Protein AF-0000000085929550 (afdb_homodimer)

Structure (mmCIF, N/CA/C/O backbone):
data_AF-0000000085929550-model_v1
#
loop_
_entity.id
_entity.type
_entity.pdbx_description
1 polymer 'PIN domain-containing protein'
#
loop_
_atom_site.group_PDB
_atom_site.id
_atom_site.type_symbol
_atom_site.label_atom_id
_atom_site.label_alt_id
_atom_site.label_comp_id
_atom_site.label_asym_id
_atom_site.label_entity_id
_atom_site.label_seq_id
_atom_site.pdbx_PDB_ins_code
_atom_site.Cartn_x
_atom_site.Cartn_y
_atom_site.Cartn_z
_atom_site.occupancy
_atom_site.B_iso_or_equiv
_atom_site.auth_seq_id
_atom_site.auth_comp_id
_atom_site.auth_asym_id
_atom_site.auth_atom_id
_atom_site.pdbx_PDB_model_num
ATOM 1 N N . MET A 1 1 ? 1.726 -14.484 -4.656 1 98.31 1 MET A N 1
ATOM 2 C CA . MET A 1 1 ? 1.315 -13.742 -5.844 1 98.31 1 MET A CA 1
ATOM 3 C C . MET A 1 1 ? 1.528 -12.242 -5.648 1 98.31 1 MET A C 1
ATOM 5 O O . MET A 1 1 ? 1.157 -11.695 -4.609 1 98.31 1 MET A O 1
ATOM 9 N N . ASP A 1 2 ? 2.225 -11.703 -6.59 1 98.56 2 ASP A N 1
ATOM 10 C CA . ASP A 1 2 ? 2.389 -10.25 -6.508 1 98.56 2 ASP A CA 1
ATOM 11 C C . ASP A 1 2 ? 1.323 -9.531 -7.328 1 98.56 2 ASP A C 1
ATOM 13 O O . ASP A 1 2 ? 0.424 -10.164 -7.883 1 98.56 2 ASP A O 1
ATOM 17 N N . THR A 1 3 ? 1.43 -8.203 -7.344 1 98.75 3 THR A N 1
ATOM 18 C CA . THR A 1 3 ? 0.426 -7.387 -8.016 1 98.75 3 THR A CA 1
ATOM 19 C C . THR A 1 3 ? 0.385 -7.703 -9.508 1 98.75 3 THR A C 1
ATOM 21 O O . THR A 1 3 ? -0.693 -7.816 -10.094 1 98.75 3 THR A O 1
ATOM 24 N N . GLY A 1 4 ? 1.56 -7.887 -10.117 1 98.31 4 GLY A N 1
ATOM 25 C CA . GLY A 1 4 ? 1.628 -8.172 -11.539 1 98.31 4 GLY A CA 1
ATOM 26 C C . GLY A 1 4 ? 0.928 -9.469 -11.922 1 98.31 4 GLY A C 1
ATOM 27 O O . GLY A 1 4 ? 0.29 -9.547 -12.969 1 98.31 4 GLY A O 1
ATOM 28 N N . ALA A 1 5 ? 1.093 -10.43 -11.141 1 98.69 5 ALA A N 1
ATOM 29 C CA . ALA A 1 5 ? 0.421 -11.703 -11.383 1 98.69 5 ALA A CA 1
ATOM 30 C C . ALA A 1 5 ? -1.095 -11.547 -11.305 1 98.69 5 ALA A C 1
ATOM 32 O O . ALA A 1 5 ? -1.827 -12.117 -12.117 1 98.69 5 ALA A O 1
ATOM 33 N N . LEU A 1 6 ? -1.586 -10.836 -10.305 1 98.88 6 LEU A N 1
ATOM 34 C CA . LEU A 1 6 ? -3.016 -10.578 -10.172 1 98.88 6 LEU A CA 1
ATOM 35 C C . LEU A 1 6 ? -3.549 -9.836 -11.398 1 98.88 6 LEU A C 1
ATOM 37 O O . LEU A 1 6 ? -4.59 -10.203 -11.945 1 98.88 6 LEU A O 1
ATOM 41 N N . VAL A 1 7 ? -2.848 -8.828 -11.805 1 98.81 7 VAL A N 1
ATOM 42 C CA . VAL A 1 7 ? -3.246 -8.062 -12.977 1 98.81 7 VAL A CA 1
ATOM 43 C C . VAL A 1 7 ? -3.291 -8.977 -14.203 1 98.81 7 VAL A C 1
ATOM 45 O O . VAL A 1 7 ? -4.281 -8.992 -14.938 1 98.81 7 VAL A O 1
ATOM 48 N N . ALA A 1 8 ? -2.213 -9.742 -14.398 1 98.62 8 ALA A N 1
ATOM 49 C CA . ALA A 1 8 ? -2.148 -10.656 -15.539 1 98.62 8 ALA A CA 1
ATOM 50 C C . ALA A 1 8 ? -3.303 -11.656 -15.5 1 98.62 8 ALA A C 1
ATOM 52 O O . ALA A 1 8 ? -3.867 -12 -16.547 1 98.62 8 ALA A O 1
ATOM 53 N N . PHE A 1 9 ? -3.66 -12.109 -14.367 1 98.5 9 PHE A N 1
ATOM 54 C CA . PHE A 1 9 ? -4.699 -13.117 -14.219 1 98.5 9 PHE A CA 1
ATOM 55 C C . PHE A 1 9 ? -6.07 -12.539 -14.539 1 98.5 9 PHE A C 1
ATOM 57 O O . PHE A 1 9 ? -6.859 -13.164 -15.25 1 98.5 9 PHE A O 1
ATOM 64 N N . PHE A 1 10 ? -6.379 -11.297 -14.117 1 98.38 10 PHE A N 1
ATOM 65 C CA . PHE A 1 10 ? -7.738 -10.773 -14.195 1 98.38 10 PHE A CA 1
ATOM 66 C C . PHE A 1 10 ? -7.922 -9.922 -15.438 1 98.38 10 PHE A C 1
ATOM 68 O O . PHE A 1 10 ? -9.055 -9.672 -15.859 1 98.38 10 PHE A O 1
ATOM 75 N N . ASP A 1 11 ? -6.859 -9.383 -15.961 1 98.12 11 ASP A N 1
ATOM 76 C CA . ASP A 1 11 ? -6.941 -8.5 -17.125 1 98.12 11 ASP A CA 1
ATOM 77 C C . ASP A 1 11 ? -6.703 -9.273 -18.422 1 98.12 11 ASP A C 1
ATOM 79 O O . ASP A 1 11 ? -5.559 -9.5 -18.812 1 98.12 11 ASP A O 1
ATOM 83 N N . LYS A 1 12 ? -7.695 -9.5 -19.203 1 97.44 12 LYS A N 1
ATOM 84 C CA . LYS A 1 12 ? -7.625 -10.289 -20.438 1 97.44 12 LYS A CA 1
ATOM 85 C C . LYS A 1 12 ? -6.711 -9.625 -21.469 1 97.44 12 LYS A C 1
ATOM 87 O O . LYS A 1 12 ? -6.211 -10.289 -22.375 1 97.44 12 LYS A O 1
ATOM 92 N N . GLY A 1 13 ? -6.539 -8.375 -21.328 1 97.5 13 GLY A N 1
ATOM 93 C CA . GLY A 1 13 ? -5.711 -7.648 -22.281 1 97.5 13 GLY A CA 1
ATOM 94 C C . GLY A 1 13 ? -4.238 -7.645 -21.906 1 97.5 13 GLY A C 1
ATOM 95 O O . GLY A 1 13 ? -3.398 -7.172 -22.672 1 97.5 13 GLY A O 1
ATOM 96 N N . ASP A 1 14 ? -3.945 -8.141 -20.75 1 97.88 14 ASP A N 1
ATOM 97 C CA . ASP A 1 14 ? -2.555 -8.195 -20.297 1 97.88 14 ASP A CA 1
ATOM 98 C C . ASP A 1 14 ? -1.756 -9.211 -21.109 1 97.88 14 ASP A C 1
ATOM 100 O O . ASP A 1 14 ? -2.246 -10.312 -21.391 1 97.88 14 ASP A O 1
ATOM 104 N N . LYS A 1 15 ? -0.52 -8.914 -21.484 1 97.62 15 LYS A N 1
ATOM 105 C CA . LYS A 1 15 ? 0.33 -9.758 -22.312 1 97.62 15 LYS A CA 1
ATOM 106 C C . LYS A 1 15 ? 0.577 -11.109 -21.656 1 97.62 15 LYS A C 1
ATOM 108 O O . LYS A 1 15 ? 0.819 -12.109 -22.344 1 97.62 15 LYS A O 1
ATOM 113 N N . ASN A 1 16 ? 0.533 -11.125 -20.328 1 98 16 ASN A N 1
ATOM 114 C CA . ASN A 1 16 ? 0.832 -12.344 -19.594 1 98 16 ASN A CA 1
ATOM 115 C C . ASN A 1 16 ? -0.443 -13.055 -19.141 1 98 16 ASN A C 1
ATOM 117 O O . ASN A 1 16 ? -0.394 -13.953 -18.297 1 98 16 ASN A O 1
ATOM 121 N N . HIS A 1 17 ? -1.578 -12.641 -19.641 1 98.5 17 HIS A N 1
ATOM 122 C CA . HIS A 1 17 ? -2.859 -13.148 -19.172 1 98.5 17 HIS A CA 1
ATOM 123 C C . HIS A 1 17 ? -2.947 -14.664 -19.344 1 98.5 17 HIS A C 1
ATOM 125 O O . HIS A 1 17 ? -3.273 -15.383 -18.391 1 98.5 17 HIS A O 1
ATOM 131 N N . GLU A 1 18 ? -2.643 -15.141 -20.484 1 98.06 18 GLU A N 1
ATOM 132 C CA . GLU A 1 18 ? -2.773 -16.562 -20.781 1 98.06 18 GLU A CA 1
ATOM 133 C C . GLU A 1 18 ? -1.83 -17.391 -19.906 1 98.06 18 GLU A C 1
ATOM 135 O O . GLU A 1 18 ? -2.225 -18.422 -19.375 1 98.06 18 GLU A O 1
ATOM 140 N N . ALA A 1 19 ? -0.608 -16.922 -19.828 1 98.06 19 ALA A N 1
ATOM 141 C CA . ALA A 1 19 ? 0.365 -17.625 -19 1 98.06 19 ALA A CA 1
ATOM 142 C C . ALA A 1 19 ? -0.092 -17.656 -17.547 1 98.06 19 ALA A C 1
ATOM 144 O O . ALA A 1 19 ? 0.037 -18.688 -16.875 1 98.06 19 ALA A O 1
ATOM 145 N N . ALA A 1 20 ? -0.628 -16.578 -17.016 1 98.44 20 ALA A N 1
ATOM 146 C CA . ALA A 1 20 ? -1.102 -16.5 -15.641 1 98.44 20 ALA A CA 1
ATOM 147 C C . ALA A 1 20 ? -2.289 -17.422 -15.406 1 98.44 20 ALA A C 1
ATOM 149 O O . ALA A 1 20 ? -2.328 -18.156 -14.414 1 98.44 20 ALA A O 1
ATOM 150 N N . MET A 1 21 ? -3.197 -17.391 -16.344 1 98.12 21 MET A N 1
ATOM 151 C CA . MET A 1 21 ? -4.402 -18.203 -16.234 1 98.12 21 MET A CA 1
ATOM 152 C C . MET A 1 21 ? -4.055 -19.688 -16.234 1 98.12 21 MET A C 1
ATOM 154 O O . MET A 1 21 ? -4.539 -20.453 -15.398 1 98.12 21 MET A O 1
ATOM 158 N N . ASN A 1 22 ? -3.268 -20.094 -17.172 1 97.81 22 ASN A N 1
ATOM 159 C CA . ASN A 1 22 ? -2.881 -21.5 -17.297 1 97.81 22 ASN A CA 1
ATOM 160 C C . ASN A 1 22 ? -2.148 -22 -16.062 1 97.81 22 ASN A C 1
ATOM 162 O O . ASN A 1 22 ? -2.42 -23.094 -15.57 1 97.81 22 ASN A O 1
ATOM 166 N N . TYR A 1 23 ? -1.257 -21.172 -15.594 1 98.19 23 TYR A N 1
ATOM 167 C CA . TYR A 1 23 ? -0.504 -21.578 -14.414 1 98.19 23 TYR A CA 1
ATOM 168 C C . TYR A 1 23 ? -1.418 -21.688 -13.195 1 98.19 23 TYR A C 1
ATOM 170 O O . TYR A 1 23 ? -1.335 -22.656 -12.438 1 98.19 23 TYR A O 1
ATOM 178 N N . PHE A 1 24 ? -2.24 -20.688 -13.016 1 98.06 24 PHE A N 1
ATOM 179 C CA . PHE A 1 24 ? -3.16 -20.703 -11.883 1 98.06 24 PHE A CA 1
ATOM 180 C C . PHE A 1 24 ? -4.043 -21.953 -11.922 1 98.06 24 PHE A C 1
ATOM 182 O O . PHE A 1 24 ? -4.137 -22.672 -10.93 1 98.06 24 PHE A O 1
ATOM 189 N N . GLU A 1 25 ? -4.617 -22.188 -13.047 1 97.12 25 GLU A N 1
ATOM 190 C CA . GLU A 1 25 ? -5.559 -23.297 -13.195 1 97.12 25 GLU A CA 1
ATOM 191 C C . GLU A 1 25 ? -4.871 -24.641 -12.961 1 97.12 25 GLU A C 1
ATOM 193 O O . GLU A 1 25 ? -5.379 -25.484 -12.219 1 97.12 25 GLU A O 1
ATOM 198 N N . SER A 1 26 ? -3.775 -24.812 -13.594 1 97.31 26 SER A N 1
ATOM 199 C CA . SER A 1 26 ? -3.059 -26.078 -13.438 1 97.31 26 SER A CA 1
ATOM 200 C C . SER A 1 26 ? -2.6 -26.281 -12 1 97.31 26 SER A C 1
ATOM 202 O O . SER A 1 26 ? -2.637 -27.391 -11.477 1 97.31 26 SER A O 1
ATOM 204 N N . SER A 1 27 ? -2.213 -25.219 -11.367 1 97.5 27 SER A N 1
ATOM 205 C CA . SER A 1 27 ? -1.721 -25.297 -9.992 1 97.5 27 SER A CA 1
ATOM 206 C C . SER A 1 27 ? -2.846 -25.641 -9.023 1 97.5 27 SER A C 1
ATOM 208 O O . SER A 1 27 ? -2.658 -26.438 -8.102 1 97.5 27 SER A O 1
ATOM 210 N N . VAL A 1 28 ? -3.961 -25 -9.258 1 96.88 28 VAL A N 1
ATOM 211 C CA . VAL A 1 28 ? -5.094 -25.234 -8.375 1 96.88 28 VAL A CA 1
ATOM 212 C C . VAL A 1 28 ? -5.551 -26.688 -8.5 1 96.88 28 VAL A C 1
ATOM 214 O O . VAL A 1 28 ? -5.957 -27.312 -7.516 1 96.88 28 VAL A O 1
ATOM 217 N N . LEU A 1 29 ? -5.523 -27.219 -9.727 1 96.31 29 LEU A N 1
ATOM 218 C CA . LEU A 1 29 ? -5.891 -28.609 -9.961 1 96.31 29 LEU A CA 1
ATOM 219 C C . LEU A 1 29 ? -4.949 -29.547 -9.219 1 96.31 29 LEU A C 1
ATOM 221 O O . LEU A 1 29 ? -5.355 -30.641 -8.812 1 96.31 29 LEU A O 1
ATOM 225 N N . GLU A 1 30 ? -3.773 -29.094 -9 1 97.19 30 GLU A N 1
ATOM 226 C CA . GLU A 1 30 ? -2.777 -29.891 -8.297 1 97.19 30 GLU A CA 1
ATOM 227 C C . GLU A 1 30 ? -2.838 -29.641 -6.793 1 97.19 30 GLU A C 1
ATOM 229 O O . GLU A 1 30 ? -2.025 -30.188 -6.035 1 97.19 30 GLU A O 1
ATOM 234 N N . GLY A 1 31 ? -3.723 -28.828 -6.363 1 97.06 31 GLY A N 1
ATOM 235 C CA . GLY A 1 31 ? -3.963 -28.641 -4.945 1 97.06 31 GLY A CA 1
ATOM 236 C C . GLY A 1 31 ? -3.254 -27.422 -4.379 1 97.06 31 GLY A C 1
ATOM 237 O O . GLY A 1 31 ? -3.258 -27.203 -3.166 1 97.06 31 GLY A O 1
ATOM 238 N N . ALA A 1 32 ? -2.725 -26.594 -5.238 1 97 32 ALA A N 1
ATOM 239 C CA . ALA A 1 32 ? -1.977 -25.422 -4.777 1 97 32 ALA A CA 1
ATOM 240 C C . ALA A 1 32 ? -2.916 -24.344 -4.266 1 97 32 ALA A C 1
ATOM 242 O O . ALA A 1 32 ? -4.055 -24.219 -4.727 1 97 32 ALA A O 1
ATOM 243 N N . LYS A 1 33 ? -2.416 -23.609 -3.262 1 98.12 33 LYS A N 1
ATOM 244 C CA . LYS A 1 33 ? -3.02 -22.359 -2.828 1 98.12 33 LYS A CA 1
ATOM 245 C C . LYS A 1 33 ? -2.051 -21.188 -3.012 1 98.12 33 LYS A C 1
ATOM 247 O O . LYS A 1 33 ? -0.832 -21.375 -2.973 1 98.12 33 LYS A O 1
ATOM 252 N N . PHE A 1 34 ? -2.627 -20.078 -3.203 1 98.69 34 PHE A N 1
ATOM 253 C CA . PHE A 1 34 ? -1.826 -18.891 -3.461 1 98.69 34 PHE A CA 1
ATOM 254 C C . PHE A 1 34 ? -1.994 -17.875 -2.34 1 98.69 34 PHE A C 1
ATOM 256 O O . PHE A 1 34 ? -3.113 -17.609 -1.891 1 98.69 34 PHE A O 1
ATOM 263 N N . VAL A 1 35 ? -0.876 -17.359 -1.894 1 98.81 35 VAL A N 1
ATOM 264 C CA . VAL A 1 35 ? -0.894 -16.344 -0.833 1 98.81 35 VAL A CA 1
ATOM 265 C C . VAL A 1 35 ? -0.716 -14.961 -1.436 1 98.81 35 VAL A C 1
ATOM 267 O O . VAL A 1 35 ? 0.161 -14.742 -2.275 1 98.81 35 VAL A O 1
ATOM 270 N N . VAL A 1 36 ? -1.578 -14.102 -1.096 1 98.88 36 VAL A N 1
ATOM 271 C CA . VAL A 1 36 ? -1.49 -12.688 -1.431 1 98.88 36 VAL A CA 1
ATOM 272 C C . VAL A 1 36 ? -1.355 -11.859 -0.154 1 98.88 36 VAL A C 1
ATOM 274 O O . VAL A 1 36 ? -2.232 -11.898 0.712 1 98.88 36 VAL A O 1
ATOM 277 N N . GLY A 1 37 ? -0.235 -11.148 -0.079 1 98.69 37 GLY A N 1
ATOM 278 C CA . GLY A 1 37 ? -0.12 -10.242 1.053 1 98.69 37 GLY A CA 1
ATOM 279 C C . GLY A 1 37 ? -1.085 -9.078 0.982 1 98.69 37 GLY A C 1
ATOM 280 O O . GLY A 1 37 ? -1.421 -8.609 -0.107 1 98.69 37 GLY A O 1
ATOM 281 N N . ARG A 1 38 ? -1.406 -8.539 2.096 1 97.94 38 ARG A N 1
ATOM 282 C CA . ARG A 1 38 ? -2.377 -7.453 2.162 1 97.94 38 ARG A CA 1
ATOM 283 C C . ARG A 1 38 ? -1.866 -6.219 1.427 1 97.94 38 ARG A C 1
ATOM 285 O O . ARG A 1 38 ? -2.633 -5.535 0.748 1 97.94 38 ARG A O 1
ATOM 292 N N . PRO A 1 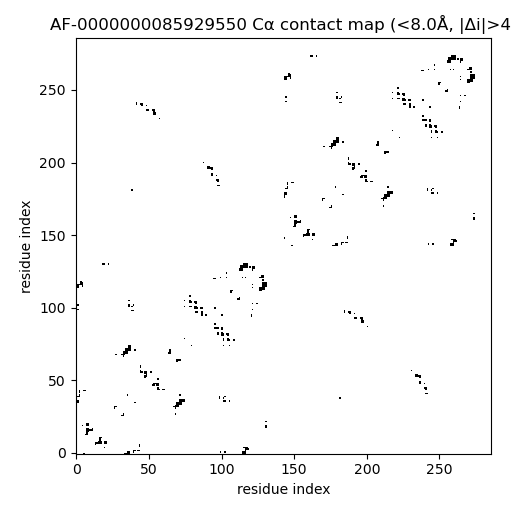39 ? -0.566 -5.887 1.534 1 97.94 39 PRO A N 1
ATOM 293 C CA . PRO A 1 39 ? -0.084 -4.75 0.749 1 97.94 39 PRO A CA 1
ATOM 294 C C . PRO A 1 39 ? -0.246 -4.957 -0.755 1 97.94 39 PRO A C 1
ATOM 296 O O . PRO A 1 39 ? -0.545 -4.008 -1.484 1 97.94 39 PRO A O 1
ATOM 299 N N . VAL A 1 40 ? -0.048 -6.152 -1.209 1 98.75 40 VAL A N 1
ATOM 300 C CA . VAL A 1 40 ? -0.243 -6.484 -2.617 1 98.75 40 VAL A CA 1
ATOM 301 C C . VAL A 1 40 ? -1.718 -6.336 -2.984 1 98.75 40 VAL A C 1
ATOM 303 O O . VAL A 1 40 ? -2.051 -5.797 -4.043 1 98.75 40 VAL A O 1
ATOM 306 N N . LEU A 1 41 ? -2.566 -6.824 -2.105 1 98.75 41 LEU A N 1
ATOM 307 C CA . LEU A 1 41 ? -4.004 -6.68 -2.316 1 98.75 41 LEU A CA 1
ATOM 308 C C . LEU A 1 41 ? -4.387 -5.211 -2.465 1 98.75 41 LEU A C 1
ATOM 310 O O . LEU A 1 41 ? -5.145 -4.852 -3.367 1 98.75 41 LEU A O 1
ATOM 314 N N . ALA A 1 42 ? -3.861 -4.387 -1.561 1 98.5 42 ALA A N 1
ATOM 315 C CA . ALA A 1 42 ? -4.184 -2.961 -1.586 1 98.5 42 ALA A CA 1
ATOM 316 C C . ALA A 1 42 ? -3.727 -2.318 -2.893 1 98.5 42 ALA A C 1
ATOM 318 O O . ALA A 1 42 ? -4.461 -1.531 -3.494 1 98.5 42 ALA A O 1
ATOM 319 N N . GLU A 1 43 ? -2.547 -2.658 -3.318 1 98.56 43 GLU A N 1
ATOM 320 C CA . GLU A 1 43 ? -2.027 -2.145 -4.582 1 98.56 43 GLU A CA 1
ATOM 321 C C . GLU A 1 43 ? -2.898 -2.58 -5.754 1 98.56 43 GLU A C 1
ATOM 323 O O . GLU A 1 43 ? -3.211 -1.775 -6.637 1 98.56 43 GLU A O 1
ATOM 328 N N . PHE A 1 44 ? -3.266 -3.807 -5.738 1 98.88 44 PHE A N 1
ATOM 329 C CA . PHE A 1 44 ? -4.055 -4.379 -6.824 1 98.88 44 PHE A CA 1
ATOM 330 C C . PHE A 1 44 ? -5.43 -3.727 -6.898 1 98.88 44 PHE A C 1
ATOM 332 O O . PHE A 1 44 ? -5.867 -3.314 -7.973 1 98.88 44 PHE A O 1
ATOM 339 N N . ILE A 1 45 ? -6.113 -3.574 -5.762 1 98.75 45 ILE A N 1
ATOM 340 C CA . ILE A 1 45 ? -7.465 -3.021 -5.703 1 98.75 45 ILE A CA 1
ATOM 341 C C . ILE A 1 45 ? -7.43 -1.539 -6.07 1 98.75 45 ILE A C 1
ATOM 343 O O . ILE A 1 45 ? -8.281 -1.061 -6.824 1 98.75 45 ILE A O 1
ATOM 347 N N . ASN A 1 46 ? -6.434 -0.851 -5.586 1 98.31 46 ASN A N 1
ATOM 348 C CA . ASN A 1 46 ? -6.301 0.552 -5.961 1 98.31 46 ASN A CA 1
ATOM 349 C C . ASN A 1 46 ? -6.027 0.71 -7.453 1 98.31 46 ASN A C 1
ATOM 351 O O . ASN A 1 46 ? -6.586 1.599 -8.102 1 98.31 46 ASN A O 1
ATOM 355 N N . GLY A 1 47 ? -5.137 -0.143 -7.961 1 97.88 47 GLY A N 1
ATOM 356 C CA . GLY A 1 47 ? -4.891 -0.117 -9.391 1 97.88 47 GLY A CA 1
ATOM 357 C C . GLY A 1 47 ? -6.129 -0.409 -10.219 1 97.88 47 GLY A C 1
ATOM 358 O O . GLY A 1 47 ? -6.41 0.286 -11.195 1 97.88 47 GLY A O 1
ATOM 359 N N . ALA A 1 48 ? -6.863 -1.411 -9.844 1 98 48 ALA A N 1
ATOM 360 C CA . ALA A 1 48 ? -8.094 -1.78 -10.539 1 98 48 ALA A CA 1
ATOM 361 C C . ALA A 1 48 ? -9.109 -0.644 -10.492 1 98 48 ALA A C 1
ATOM 363 O O . ALA A 1 48 ? -9.797 -0.373 -11.477 1 98 48 ALA A O 1
ATOM 364 N N . SER A 1 49 ? -9.188 -0.027 -9.32 1 97.81 49 SER A N 1
ATOM 365 C CA . SER A 1 49 ? -10.102 1.105 -9.172 1 97.81 49 SER A CA 1
ATOM 366 C C . SER A 1 49 ? -9.727 2.242 -10.117 1 97.81 49 SER A C 1
ATOM 368 O O . SER A 1 49 ? -10.594 2.84 -10.75 1 97.81 49 SER A O 1
ATOM 370 N N . LYS A 1 50 ? -8.477 2.518 -10.195 1 96.69 50 LYS A N 1
ATOM 371 C CA . LYS A 1 50 ? -7.984 3.613 -11.023 1 96.69 50 LYS A CA 1
ATOM 372 C C . LYS A 1 50 ? -8.219 3.334 -12.5 1 96.69 50 LYS A C 1
ATOM 374 O O . LYS A 1 50 ? -8.602 4.234 -13.25 1 96.69 50 LYS A O 1
ATOM 379 N N . VAL A 1 51 ? -8.023 2.102 -12.891 1 96.38 51 VAL A N 1
ATOM 380 C CA . VAL A 1 51 ? -8.039 1.755 -14.305 1 96.38 51 VAL A CA 1
ATOM 381 C C . VAL A 1 51 ? -9.461 1.409 -14.742 1 96.38 51 VAL A C 1
ATOM 383 O O . VAL A 1 51 ? -9.898 1.796 -15.828 1 96.38 51 VAL A O 1
ATOM 386 N N . ASN A 1 52 ? -10.234 0.714 -13.852 1 96.62 52 ASN A N 1
ATOM 387 C CA . ASN A 1 52 ? -11.5 0.128 -14.289 1 96.62 52 ASN A CA 1
ATOM 388 C C . ASN A 1 52 ? -12.672 0.676 -13.484 1 96.62 52 ASN A C 1
ATOM 390 O O . ASN A 1 52 ? -13.828 0.369 -13.781 1 96.62 52 ASN A O 1
ATOM 394 N N . GLY A 1 53 ? -12.375 1.447 -12.508 1 95.75 53 GLY A N 1
ATOM 395 C CA . GLY A 1 53 ? -13.43 1.993 -11.672 1 95.75 53 GLY A CA 1
ATOM 396 C C . GLY A 1 53 ? -13.633 1.211 -10.383 1 95.75 53 GLY A C 1
ATOM 397 O O . GLY A 1 53 ? -13.227 0.052 -10.289 1 95.75 53 GLY A O 1
ATOM 398 N N . LYS A 1 54 ? -14.234 1.85 -9.477 1 96.62 54 LYS A N 1
ATOM 399 C CA . LYS A 1 54 ? -14.359 1.319 -8.117 1 96.62 54 LYS A CA 1
ATOM 400 C C . LYS A 1 54 ? -15.266 0.094 -8.094 1 96.62 54 LYS A C 1
ATOM 402 O O . LYS A 1 54 ? -15.047 -0.834 -7.312 1 96.62 54 LYS A O 1
ATOM 407 N N . ARG A 1 55 ? -16.312 0.097 -8.82 1 96.69 55 ARG A N 1
ATOM 408 C CA . ARG A 1 55 ? -17.234 -1.034 -8.828 1 96.69 55 ARG A CA 1
ATOM 409 C C . ARG A 1 55 ? -16.516 -2.314 -9.258 1 96.69 55 ARG A C 1
ATOM 411 O O . ARG A 1 55 ? -16.719 -3.375 -8.664 1 96.69 55 ARG A O 1
ATOM 418 N N . VAL A 1 56 ? -15.688 -2.188 -10.266 1 97.5 56 VAL A N 1
ATOM 419 C CA . VAL A 1 56 ? -14.914 -3.336 -10.719 1 97.5 56 VAL A CA 1
ATOM 420 C C . VAL A 1 56 ? -13.938 -3.768 -9.625 1 97.5 56 VAL A C 1
ATOM 422 O O . VAL A 1 56 ? -13.789 -4.961 -9.352 1 97.5 56 VAL A O 1
ATOM 425 N N . ALA A 1 57 ? -13.266 -2.83 -9.039 1 98.5 57 ALA A N 1
ATOM 426 C CA . ALA A 1 57 ? -12.336 -3.127 -7.957 1 98.5 57 ALA A CA 1
ATOM 427 C C . ALA A 1 57 ? -13.023 -3.863 -6.816 1 98.5 57 ALA A C 1
ATOM 429 O O . ALA A 1 57 ? -12.461 -4.793 -6.234 1 98.5 57 ALA A O 1
ATOM 430 N N . ILE A 1 58 ? -14.227 -3.455 -6.484 1 98.44 58 ILE A N 1
ATOM 431 C CA . ILE A 1 58 ? -15 -4.082 -5.418 1 98.44 58 ILE A CA 1
ATOM 432 C C . ILE A 1 58 ? -15.336 -5.52 -5.805 1 98.44 58 ILE A C 1
ATOM 434 O O . ILE A 1 58 ? -15.266 -6.426 -4.973 1 98.44 58 ILE A O 1
ATOM 438 N N . GLN A 1 59 ? -15.68 -5.73 -7.023 1 98.44 59 GLN A N 1
ATOM 439 C CA . GLN A 1 59 ? -15.953 -7.082 -7.496 1 98.44 59 GLN A CA 1
ATOM 440 C C . GLN A 1 59 ? -14.711 -7.965 -7.387 1 98.44 59 GLN A C 1
ATOM 442 O O . GLN A 1 59 ? -14.797 -9.117 -6.957 1 98.44 59 GLN A O 1
ATOM 447 N N . LEU A 1 60 ? -13.641 -7.457 -7.809 1 98.75 60 LEU A N 1
ATOM 448 C CA . LEU A 1 60 ? -12.391 -8.203 -7.73 1 98.75 60 LEU A CA 1
ATOM 449 C C . LEU A 1 60 ? -12.047 -8.531 -6.285 1 98.75 60 LEU A C 1
ATOM 451 O O . LEU A 1 60 ? -11.617 -9.648 -5.98 1 98.75 60 LEU A O 1
ATOM 455 N N . LYS A 1 61 ? -12.195 -7.555 -5.449 1 98.75 61 LYS A N 1
ATOM 456 C CA . LYS A 1 61 ? -12.008 -7.789 -4.02 1 98.75 61 LYS A CA 1
ATOM 457 C C . LYS A 1 61 ? -12.875 -8.945 -3.535 1 98.75 61 LYS A C 1
ATOM 459 O O . LYS A 1 61 ? -12.391 -9.836 -2.828 1 98.75 61 LYS A O 1
ATOM 464 N N . ASN A 1 62 ? -14.117 -8.914 -3.918 1 98.56 62 ASN A N 1
ATOM 465 C CA . ASN A 1 62 ? -15.039 -9.961 -3.488 1 98.56 62 ASN A CA 1
ATOM 466 C C . ASN A 1 62 ? -14.617 -11.328 -4.02 1 98.56 62 ASN A C 1
ATOM 468 O O . ASN A 1 62 ? -14.727 -12.336 -3.314 1 98.56 62 ASN A O 1
ATOM 472 N N . ILE A 1 63 ? -14.172 -11.398 -5.203 1 98.62 63 ILE A N 1
ATOM 473 C CA . ILE A 1 63 ? -13.688 -12.633 -5.809 1 98.62 63 ILE A CA 1
ATOM 474 C C . ILE A 1 63 ? -12.5 -13.172 -5.012 1 98.62 63 ILE A C 1
ATOM 476 O O . ILE A 1 63 ? -12.453 -14.359 -4.672 1 98.62 63 ILE A O 1
ATOM 480 N N . LEU A 1 64 ? -11.586 -12.336 -4.691 1 98.69 64 LEU A N 1
ATOM 481 C CA . LEU A 1 64 ? -10.383 -12.742 -3.973 1 98.69 64 LEU A CA 1
ATOM 482 C C . LEU A 1 64 ? -10.734 -13.242 -2.574 1 98.69 64 LEU A C 1
ATOM 484 O O . LEU A 1 64 ? -10.211 -14.266 -2.133 1 98.69 64 LEU A O 1
ATOM 488 N N . PHE A 1 65 ? -11.648 -12.562 -1.909 1 98.19 65 PHE A N 1
ATOM 489 C CA . PHE A 1 65 ? -11.969 -12.883 -0.526 1 98.19 65 PHE A CA 1
ATOM 490 C C . PHE A 1 65 ? -12.82 -14.148 -0.454 1 98.19 65 PHE A C 1
ATOM 492 O O . PHE A 1 65 ? -12.859 -14.82 0.579 1 98.19 65 PHE A O 1
ATOM 499 N N . SER A 1 66 ? -13.484 -14.445 -1.522 1 98.06 66 SER A N 1
ATOM 500 C CA . SER A 1 66 ? -14.367 -15.609 -1.511 1 98.06 66 SER A CA 1
ATOM 501 C C . SER A 1 66 ? -13.672 -16.844 -2.092 1 98.06 66 SER A C 1
ATOM 503 O O . SER A 1 66 ? -14.242 -17.938 -2.107 1 98.06 66 SER A O 1
ATOM 505 N N . SER A 1 67 ? -12.523 -16.641 -2.602 1 97.81 67 SER A N 1
ATOM 506 C CA . SER A 1 67 ? -11.82 -17.719 -3.273 1 97.81 67 SER A CA 1
ATOM 507 C C . SER A 1 67 ? -11.344 -18.766 -2.275 1 97.81 67 SER A C 1
ATOM 509 O O . SER A 1 67 ? -10.883 -18.438 -1.183 1 97.81 67 SER A O 1
ATOM 511 N N . ASN A 1 68 ? -11.391 -20.062 -2.656 1 97.06 68 ASN A N 1
ATOM 512 C CA . ASN A 1 68 ? -10.844 -21.156 -1.856 1 97.06 68 ASN A CA 1
ATOM 513 C C . ASN A 1 68 ? -9.375 -21.422 -2.191 1 97.06 68 ASN A C 1
ATOM 515 O O . ASN A 1 68 ? -8.711 -22.219 -1.524 1 97.06 68 ASN A O 1
ATOM 519 N N . TYR A 1 69 ? -8.867 -20.703 -3.158 1 97.75 69 TYR A N 1
ATOM 520 C CA . TYR A 1 69 ? -7.531 -20.984 -3.666 1 97.75 69 TYR A CA 1
ATOM 521 C C . TYR A 1 69 ? -6.57 -19.844 -3.33 1 97.75 69 TYR A C 1
ATOM 523 O O . TYR A 1 69 ? -5.352 -20 -3.451 1 97.75 69 TYR A O 1
ATOM 531 N N . ILE A 1 70 ? -7.145 -18.719 -2.887 1 98.5 70 ILE A N 1
ATOM 532 C CA . ILE A 1 70 ? -6.332 -17.547 -2.572 1 98.5 70 ILE A CA 1
ATOM 533 C C . ILE A 1 70 ? -6.469 -17.203 -1.09 1 98.5 70 ILE A C 1
ATOM 535 O O . ILE A 1 70 ? -7.582 -17.125 -0.568 1 98.5 70 ILE A O 1
ATOM 539 N N . ILE A 1 71 ? -5.332 -17.047 -0.46 1 98.44 71 ILE A N 1
ATOM 540 C CA . ILE A 1 71 ? -5.27 -16.688 0.949 1 98.44 71 ILE A CA 1
ATOM 541 C C . ILE A 1 71 ? -4.703 -15.266 1.086 1 98.44 71 ILE A C 1
ATOM 543 O O . ILE A 1 71 ? -3.609 -14.984 0.596 1 98.44 71 ILE A O 1
ATOM 547 N N . ILE A 1 72 ? -5.445 -14.43 1.76 1 98.44 72 ILE A N 1
ATOM 548 C CA . ILE A 1 72 ? -4.941 -13.102 2.072 1 98.44 72 ILE A CA 1
ATOM 549 C C . ILE A 1 72 ? -4.168 -13.133 3.387 1 98.44 72 ILE A C 1
ATOM 551 O O . ILE A 1 72 ? -4.715 -13.508 4.426 1 98.44 72 ILE A O 1
ATOM 555 N N . GLU A 1 73 ? -2.965 -12.781 3.301 1 98.38 73 GLU A N 1
ATOM 556 C CA . GLU A 1 73 ? -2.078 -12.875 4.457 1 98.38 73 GLU A CA 1
ATOM 557 C C . GLU A 1 73 ? -1.728 -11.492 5 1 98.38 73 GLU A C 1
ATOM 559 O O . GLU A 1 73 ? -1.316 -10.609 4.246 1 98.38 73 GLU A O 1
ATOM 564 N N . ASN A 1 74 ? -1.862 -11.344 6.32 1 96.44 74 ASN A N 1
ATOM 565 C CA . ASN A 1 74 ? -1.514 -10.094 6.984 1 96.44 74 ASN A CA 1
ATOM 566 C C . ASN A 1 74 ? -0.022 -10.023 7.297 1 96.44 74 ASN A C 1
ATOM 568 O O . ASN A 1 74 ? 0.601 -11.039 7.613 1 96.44 74 ASN A O 1
ATOM 572 N N . GLU A 1 75 ? 0.464 -8.75 7.219 1 97 75 GLU A N 1
ATOM 573 C CA . GLU A 1 75 ? 1.833 -8.531 7.676 1 97 75 GLU A CA 1
ATOM 574 C C . GLU A 1 75 ? 1.922 -8.57 9.195 1 97 75 GLU A C 1
ATOM 576 O O . GLU A 1 75 ? 1.003 -8.125 9.891 1 97 75 GLU A O 1
ATOM 581 N N . THR A 1 76 ? 3.014 -9.055 9.719 1 97.81 76 THR A N 1
ATOM 582 C CA . THR A 1 76 ? 3.381 -8.922 11.125 1 97.81 76 THR A CA 1
ATOM 583 C C . THR A 1 76 ? 4.395 -7.797 11.312 1 97.81 76 THR A C 1
ATOM 585 O O . THR A 1 76 ? 4.918 -7.254 10.344 1 97.81 76 THR A O 1
ATOM 588 N N . GLU A 1 77 ? 4.578 -7.461 12.617 1 98.06 77 GLU A N 1
ATOM 589 C CA . GLU A 1 77 ? 5.621 -6.477 12.891 1 98.06 77 GLU A CA 1
ATOM 590 C C . GLU A 1 77 ? 6.984 -6.977 12.422 1 98.06 77 GLU A C 1
ATOM 592 O O . GLU A 1 77 ? 7.812 -6.195 11.953 1 98.06 77 GLU A O 1
ATOM 597 N N . GLU A 1 78 ? 7.156 -8.25 12.586 1 98.5 78 GLU A N 1
ATOM 598 C CA . GLU A 1 78 ? 8.414 -8.844 12.148 1 98.5 78 GLU A CA 1
ATOM 599 C C . GLU A 1 78 ? 8.547 -8.781 10.625 1 98.5 78 GLU A C 1
ATOM 601 O O . GLU A 1 78 ? 9.656 -8.617 10.102 1 98.5 78 GLU A O 1
ATOM 606 N N . ASP A 1 79 ? 7.457 -8.945 9.906 1 98.75 79 ASP A N 1
ATOM 607 C CA . ASP A 1 79 ? 7.484 -8.789 8.453 1 98.75 79 ASP A CA 1
ATOM 608 C C . ASP A 1 79 ? 7.93 -7.379 8.062 1 98.75 79 ASP A C 1
ATOM 610 O O . ASP A 1 79 ? 8.719 -7.207 7.137 1 98.75 79 ASP A O 1
ATOM 614 N N . TRP A 1 80 ? 7.438 -6.402 8.75 1 98.56 80 TRP A N 1
ATOM 615 C CA . TRP A 1 80 ? 7.793 -5.016 8.461 1 98.56 80 TRP A CA 1
ATOM 616 C C . TRP A 1 80 ? 9.273 -4.766 8.742 1 98.56 80 TRP A C 1
ATOM 618 O O . TRP A 1 80 ? 9.961 -4.145 7.93 1 98.56 80 TRP A O 1
ATOM 628 N N . LYS A 1 81 ? 9.703 -5.203 9.859 1 98.62 81 LYS A N 1
ATOM 629 C CA . LYS A 1 81 ? 11.109 -5.047 10.195 1 98.62 81 LYS A CA 1
ATOM 630 C C . LYS A 1 81 ? 12 -5.664 9.117 1 98.62 81 LYS A C 1
ATOM 632 O O . LYS A 1 81 ? 12.953 -5.027 8.648 1 98.62 81 LYS A O 1
ATOM 637 N N . LYS A 1 82 ? 11.664 -6.84 8.758 1 98.81 82 LYS A N 1
ATOM 638 C CA . LYS A 1 82 ? 12.43 -7.543 7.734 1 98.81 82 LYS A CA 1
ATOM 639 C C . LYS A 1 82 ? 12.344 -6.828 6.391 1 98.81 82 LYS A C 1
ATOM 641 O O . LYS A 1 82 ? 13.336 -6.727 5.668 1 98.81 82 LYS A O 1
ATOM 646 N N . ALA A 1 83 ? 11.18 -6.375 6.039 1 98.75 83 ALA A N 1
ATOM 647 C CA . ALA A 1 83 ? 10.984 -5.672 4.773 1 98.75 83 ALA A CA 1
ATOM 648 C C . ALA A 1 83 ? 11.852 -4.418 4.703 1 98.75 83 ALA A C 1
ATOM 650 O O . ALA A 1 83 ? 12.438 -4.117 3.662 1 98.75 83 ALA A O 1
ATOM 651 N N . TRP A 1 84 ? 11.938 -3.707 5.84 1 98.56 84 TRP A N 1
ATOM 652 C CA . TRP A 1 84 ? 12.789 -2.521 5.887 1 98.56 84 TRP A CA 1
ATOM 653 C C . TRP A 1 84 ? 14.258 -2.896 5.719 1 98.56 84 TRP A C 1
ATOM 655 O O . TRP A 1 84 ? 15.008 -2.201 5.031 1 98.56 84 TRP A O 1
ATOM 665 N N . GLU A 1 85 ? 14.656 -3.967 6.352 1 98.62 85 GLU A N 1
ATOM 666 C CA . GLU A 1 85 ? 16.031 -4.441 6.215 1 98.62 85 GLU A CA 1
ATOM 667 C C . GLU A 1 85 ? 16.359 -4.777 4.762 1 98.62 85 GLU A C 1
ATOM 669 O O . GLU A 1 85 ? 17.422 -4.406 4.258 1 98.62 85 GLU A O 1
ATOM 674 N N . ILE A 1 86 ? 15.453 -5.477 4.141 1 98.44 86 ILE A N 1
ATOM 675 C CA . ILE A 1 86 ? 15.633 -5.852 2.742 1 98.44 86 ILE A CA 1
ATOM 676 C C . ILE A 1 86 ? 15.664 -4.594 1.874 1 98.44 86 ILE A C 1
ATOM 678 O O . ILE A 1 86 ? 16.531 -4.453 1.011 1 98.44 86 ILE A O 1
ATOM 682 N N . PHE A 1 87 ? 14.742 -3.662 2.082 1 98.38 87 PHE A N 1
ATOM 683 C CA . PHE A 1 87 ? 14.641 -2.412 1.339 1 98.38 87 PHE A CA 1
ATOM 684 C C . PHE A 1 87 ? 15.945 -1.627 1.41 1 98.38 87 PHE A C 1
ATOM 686 O O . PHE A 1 87 ? 16.406 -1.086 0.403 1 98.38 87 PHE A O 1
ATOM 693 N N . GLU A 1 88 ? 16.516 -1.644 2.555 1 97.88 88 GLU A N 1
ATOM 694 C CA . GLU A 1 88 ? 17.75 -0.912 2.785 1 97.88 88 GLU A CA 1
ATOM 695 C C . GLU A 1 88 ? 18.953 -1.66 2.205 1 97.88 88 GLU A C 1
ATOM 697 O O . GLU A 1 88 ? 19.891 -1.043 1.701 1 97.88 88 GLU A O 1
ATOM 702 N N . LYS A 1 89 ? 18.906 -2.936 2.287 1 96.44 89 LYS A N 1
ATOM 703 C CA . LYS A 1 89 ? 19.984 -3.768 1.773 1 96.44 89 LYS A CA 1
ATOM 704 C C . LYS A 1 89 ? 20.109 -3.641 0.257 1 96.44 89 LYS A C 1
ATOM 706 O O . LYS A 1 89 ? 21.219 -3.59 -0.282 1 96.44 89 LYS A O 1
ATOM 711 N N . PHE A 1 90 ? 19.016 -3.582 -0.426 1 94.81 90 PHE A N 1
ATOM 712 C CA . PHE A 1 90 ? 18.984 -3.502 -1.882 1 94.81 90 PHE A CA 1
ATOM 713 C C . PHE A 1 90 ? 18.781 -2.062 -2.34 1 94.81 90 PHE A C 1
ATOM 715 O O . PHE A 1 90 ? 17.922 -1.789 -3.188 1 94.81 90 PHE A O 1
ATOM 722 N N . ASN A 1 91 ? 19.547 -1.176 -1.775 1 91.94 91 ASN A N 1
ATOM 723 C CA . ASN A 1 91 ? 19.375 0.258 -1.983 1 91.94 91 ASN A CA 1
ATOM 724 C C . ASN A 1 91 ? 19.812 0.676 -3.385 1 91.94 91 ASN A C 1
ATOM 726 O O . ASN A 1 91 ? 19.516 1.79 -3.824 1 91.94 91 ASN A O 1
ATOM 730 N N . ASP A 1 92 ? 20.391 -0.262 -4.203 1 89.81 92 ASP A N 1
ATOM 731 C CA . ASP A 1 92 ? 20.797 0.017 -5.574 1 89.81 92 ASP A CA 1
ATOM 732 C C . ASP A 1 92 ? 19.859 -0.646 -6.574 1 89.81 92 ASP A C 1
ATOM 734 O O . ASP A 1 92 ? 20.109 -0.629 -7.781 1 89.81 92 ASP A O 1
ATOM 738 N N . GLN A 1 93 ? 18.75 -1.268 -6.094 1 88.56 93 GLN A N 1
ATOM 739 C CA . GLN A 1 93 ? 17.75 -1.918 -6.926 1 8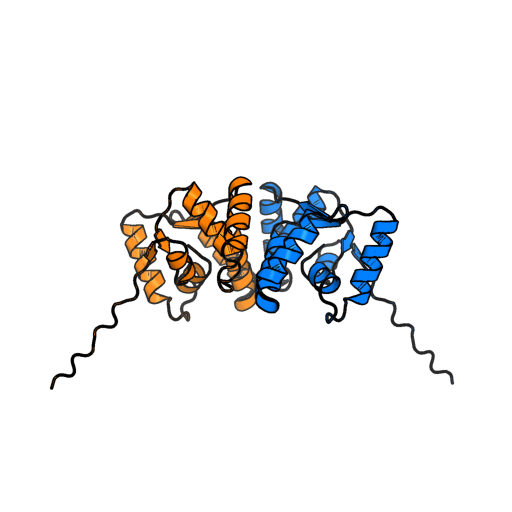8.56 93 GLN A CA 1
ATOM 740 C C . GLN A 1 93 ? 16.438 -1.127 -6.934 1 88.56 93 GLN A C 1
ATOM 742 O O . GLN A 1 93 ? 15.484 -1.492 -6.246 1 88.56 93 GLN A O 1
ATOM 747 N N . ASP A 1 94 ? 16.312 -0.255 -7.789 1 84.25 94 ASP A N 1
ATOM 748 C CA . ASP A 1 94 ? 15.219 0.701 -7.773 1 84.25 94 ASP A CA 1
ATOM 749 C C . ASP A 1 94 ? 13.898 0.022 -8.125 1 84.25 94 ASP A C 1
ATOM 751 O O . ASP A 1 94 ? 12.82 0.513 -7.762 1 84.25 94 ASP A O 1
ATOM 755 N N . GLY A 1 95 ? 13.984 -1.055 -8.727 1 90.19 95 GLY A N 1
ATOM 756 C CA . GLY A 1 95 ? 12.766 -1.748 -9.102 1 90.19 95 GLY A CA 1
ATOM 757 C C . GLY A 1 95 ? 12.117 -2.49 -7.949 1 90.19 95 GLY A C 1
ATOM 758 O O . GLY A 1 95 ? 10.914 -2.76 -7.977 1 90.19 95 GLY A O 1
ATOM 759 N N . MET A 1 96 ? 12.859 -2.793 -6.926 1 95.5 96 MET A N 1
ATOM 760 C CA . MET A 1 96 ? 12.359 -3.508 -5.758 1 95.5 96 MET A CA 1
ATOM 761 C C . MET A 1 96 ? 11.742 -2.541 -4.75 1 95.5 96 MET A C 1
ATOM 763 O O . MET A 1 96 ? 12.453 -1.939 -3.945 1 95.5 96 MET A O 1
ATOM 767 N N . ASP A 1 97 ? 10.453 -2.465 -4.781 1 97.56 97 ASP A N 1
ATOM 768 C CA . ASP A 1 97 ? 9.812 -1.488 -3.904 1 97.56 97 ASP A CA 1
ATOM 769 C C . ASP A 1 97 ? 9.445 -2.113 -2.561 1 97.56 97 ASP A C 1
ATOM 771 O O . ASP A 1 97 ? 9.781 -3.271 -2.297 1 97.56 97 ASP A O 1
ATOM 775 N N . LEU A 1 98 ? 8.891 -1.335 -1.73 1 98.31 98 LEU A N 1
ATOM 776 C CA . LEU A 1 98 ? 8.633 -1.766 -0.361 1 98.31 98 LEU A CA 1
ATOM 777 C C . LEU A 1 98 ? 7.598 -2.881 -0.328 1 98.31 98 LEU A C 1
ATOM 779 O O . LEU A 1 98 ? 7.676 -3.783 0.509 1 98.31 98 LEU A O 1
ATOM 783 N N . VAL A 1 99 ? 6.598 -2.836 -1.235 1 98.44 99 VAL A N 1
ATOM 784 C CA . VAL A 1 99 ? 5.574 -3.875 -1.305 1 98.44 99 VAL A CA 1
ATOM 785 C C . VAL A 1 99 ? 6.211 -5.203 -1.713 1 98.44 99 VAL A C 1
ATOM 787 O O . VAL A 1 99 ? 5.859 -6.258 -1.181 1 98.44 99 VAL A O 1
ATOM 790 N N . ASP A 1 100 ? 7.16 -5.191 -2.607 1 98.56 100 ASP A N 1
ATOM 791 C CA . ASP A 1 100 ? 7.938 -6.387 -2.922 1 98.56 100 ASP A CA 1
ATOM 792 C C . ASP A 1 100 ? 8.648 -6.922 -1.682 1 98.56 100 ASP A C 1
ATOM 794 O O . ASP A 1 100 ? 8.57 -8.117 -1.379 1 98.56 100 ASP A O 1
ATOM 798 N N . CYS A 1 101 ? 9.32 -6.035 -0.988 1 98.75 101 CYS A N 1
ATOM 799 C CA . CYS A 1 101 ? 10.078 -6.441 0.192 1 98.75 101 CYS A CA 1
ATOM 800 C C . CYS A 1 101 ? 9.156 -7.062 1.239 1 98.75 101 CYS A C 1
ATOM 802 O O . CYS A 1 101 ? 9.539 -8.023 1.909 1 98.75 101 CYS A O 1
ATOM 804 N N . LEU A 1 102 ? 7.984 -6.52 1.378 1 98.81 102 LEU A N 1
ATOM 805 C CA . LEU A 1 102 ? 7.016 -7.098 2.303 1 98.81 102 LEU A CA 1
ATOM 806 C C . LEU A 1 102 ? 6.59 -8.492 1.847 1 98.81 102 LEU A C 1
ATOM 808 O O . LEU A 1 102 ? 6.418 -9.391 2.67 1 98.81 102 LEU A O 1
ATOM 812 N N . SER A 1 103 ? 6.406 -8.633 0.558 1 98.81 103 SER A N 1
ATOM 813 C CA . SER A 1 103 ? 6.098 -9.953 0.023 1 98.81 103 SER A CA 1
ATOM 814 C C . SER A 1 103 ? 7.215 -10.945 0.335 1 98.81 103 SER A C 1
ATOM 816 O O . SER A 1 103 ? 6.949 -12.086 0.73 1 98.81 103 SER A O 1
ATOM 818 N N . PHE A 1 104 ? 8.477 -10.477 0.179 1 98.88 104 PHE A N 1
ATOM 819 C CA . PHE A 1 104 ? 9.617 -11.328 0.49 1 98.88 104 PHE A CA 1
ATOM 820 C C . PHE A 1 104 ? 9.594 -11.758 1.953 1 98.88 104 PHE A C 1
ATOM 822 O O . PHE A 1 104 ? 9.773 -12.938 2.264 1 98.88 104 PHE A O 1
ATOM 829 N N . ALA A 1 105 ? 9.367 -10.836 2.838 1 98.88 105 ALA A N 1
ATOM 830 C CA . ALA A 1 105 ? 9.336 -11.102 4.273 1 98.88 105 ALA A CA 1
ATOM 831 C C . ALA A 1 105 ? 8.242 -12.109 4.621 1 98.88 105 ALA A C 1
ATOM 833 O O . ALA A 1 105 ? 8.477 -13.055 5.375 1 98.88 105 ALA A O 1
ATOM 834 N N . ILE A 1 106 ? 7.094 -11.914 4.059 1 98.88 106 ILE A N 1
ATOM 835 C CA . ILE A 1 106 ? 5.969 -12.805 4.312 1 98.88 106 ILE A CA 1
ATOM 836 C C . ILE A 1 106 ? 6.289 -14.203 3.787 1 98.88 106 ILE A C 1
ATOM 838 O O . ILE A 1 106 ? 6.027 -15.203 4.461 1 98.88 106 ILE A O 1
ATOM 842 N N . MET A 1 107 ? 6.82 -14.281 2.576 1 98.88 107 MET A N 1
ATOM 843 C CA . MET A 1 107 ? 7.164 -15.57 1.983 1 98.88 107 MET A CA 1
ATOM 844 C C . MET A 1 107 ? 8.195 -16.297 2.84 1 98.88 107 MET A C 1
ATOM 846 O O . MET A 1 107 ? 8.062 -17.5 3.074 1 98.88 107 MET A O 1
ATOM 850 N N . GLU A 1 108 ? 9.18 -15.602 3.328 1 98.81 108 GLU A N 1
ATOM 851 C CA . GLU A 1 108 ? 10.18 -16.219 4.195 1 98.81 108 GLU A CA 1
ATOM 852 C C . GLU A 1 108 ? 9.555 -16.734 5.484 1 98.81 108 GLU A C 1
ATOM 854 O O . GLU A 1 108 ? 9.836 -17.859 5.906 1 98.81 108 GLU A O 1
ATOM 859 N N . ARG A 1 109 ? 8.734 -15.883 6.055 1 98.75 109 ARG A N 1
ATOM 860 C CA . ARG A 1 109 ? 8.062 -16.281 7.293 1 98.75 109 ARG A CA 1
ATOM 861 C C . ARG A 1 109 ? 7.258 -17.562 7.094 1 98.75 109 ARG A C 1
ATOM 863 O O . ARG A 1 109 ? 7.258 -18.438 7.957 1 98.75 109 ARG A O 1
ATOM 870 N N . LEU A 1 110 ? 6.617 -17.688 5.957 1 98.69 110 LEU A N 1
ATOM 871 C CA . LEU A 1 110 ? 5.707 -18.781 5.688 1 98.69 110 LEU A CA 1
ATOM 872 C C . LEU A 1 110 ? 6.438 -19.938 4.992 1 98.69 110 LEU A C 1
ATOM 874 O O . LEU A 1 110 ? 5.82 -20.938 4.613 1 98.69 110 LEU A O 1
ATOM 878 N N . GLU A 1 111 ? 7.672 -19.75 4.73 1 98.56 111 GLU A N 1
ATOM 879 C CA . GLU A 1 111 ? 8.516 -20.75 4.074 1 98.56 111 GLU A CA 1
ATOM 880 C C . GLU A 1 111 ? 8.016 -21.047 2.664 1 98.56 111 GLU A C 1
ATOM 882 O O . GLU A 1 111 ? 8.008 -22.203 2.24 1 98.56 111 GLU A O 1
ATOM 887 N N . ILE A 1 112 ? 7.52 -20.062 2.061 1 98.69 112 ILE A N 1
ATOM 888 C CA . ILE A 1 112 ? 7.133 -20.156 0.657 1 98.69 112 ILE A CA 1
ATOM 889 C C . ILE A 1 112 ? 8.336 -19.859 -0.233 1 98.69 112 ILE A C 1
ATOM 891 O O . ILE A 1 112 ? 8.984 -18.812 -0.075 1 98.69 112 ILE A O 1
ATOM 895 N N . THR A 1 113 ? 8.594 -20.672 -1.234 1 98.31 113 THR A N 1
ATOM 896 C CA . THR A 1 113 ? 9.82 -20.531 -2.016 1 98.31 113 THR A CA 1
ATOM 897 C C . THR A 1 113 ? 9.5 -20.172 -3.463 1 98.31 113 THR A C 1
ATOM 899 O O . THR A 1 113 ? 10.383 -19.766 -4.215 1 98.31 113 THR A O 1
ATOM 902 N N . LYS A 1 114 ? 8.219 -20.344 -3.852 1 98.31 114 LYS A N 1
ATOM 903 C CA . LYS A 1 114 ? 7.805 -20.047 -5.219 1 98.31 114 LYS A CA 1
ATOM 904 C C . LYS A 1 114 ? 6.969 -18.781 -5.273 1 98.31 114 LYS A C 1
ATOM 906 O O . LYS A 1 114 ? 6.059 -18.594 -4.465 1 98.31 114 LYS A O 1
ATOM 911 N N . ALA A 1 115 ? 7.336 -17.953 -6.168 1 98.69 115 ALA A N 1
ATOM 912 C CA . ALA A 1 115 ? 6.594 -16.719 -6.391 1 98.69 115 ALA A CA 1
ATOM 913 C C . ALA A 1 115 ? 5.855 -16.75 -7.727 1 98.69 115 ALA A C 1
ATOM 915 O O . ALA A 1 115 ? 6.477 -16.906 -8.781 1 98.69 115 ALA A O 1
ATOM 916 N N . PHE A 1 116 ? 4.559 -16.719 -7.664 1 98.75 116 PHE A N 1
ATOM 917 C CA . PHE A 1 116 ? 3.775 -16.453 -8.867 1 98.75 116 PHE A CA 1
ATOM 918 C C . PHE A 1 116 ? 3.844 -14.984 -9.242 1 98.75 116 PHE A C 1
ATOM 920 O O . PHE A 1 116 ? 3.188 -14.148 -8.617 1 98.75 116 PHE A O 1
ATOM 927 N N . THR A 1 117 ? 4.66 -14.68 -10.211 1 98.69 117 THR A N 1
ATOM 928 C CA . THR A 1 117 ? 4.949 -13.297 -10.57 1 98.69 117 THR A CA 1
ATOM 929 C C . THR A 1 117 ? 5.656 -13.227 -11.922 1 98.69 117 THR A C 1
ATOM 931 O O . THR A 1 117 ? 6.184 -14.234 -12.406 1 98.69 117 THR A O 1
ATOM 934 N N . PHE A 1 118 ? 5.59 -12.07 -12.523 1 97.81 118 PHE A N 1
ATOM 935 C CA . PHE A 1 118 ? 6.32 -11.797 -13.758 1 97.81 118 PHE A CA 1
ATOM 936 C C . PHE A 1 118 ? 7.395 -10.742 -13.523 1 97.81 118 PHE A C 1
ATOM 938 O O . PHE A 1 118 ? 7.898 -10.148 -14.477 1 97.81 118 PHE A O 1
ATOM 945 N N . ASP A 1 119 ? 7.648 -10.484 -12.25 1 96.25 119 ASP A N 1
ATOM 946 C CA . ASP A 1 119 ? 8.664 -9.531 -11.805 1 96.25 119 ASP A CA 1
ATOM 947 C C . ASP A 1 119 ? 9.969 -10.25 -11.469 1 96.25 119 ASP A C 1
ATOM 949 O O . ASP A 1 119 ? 10.023 -11.055 -10.539 1 96.25 119 ASP A O 1
ATOM 953 N N . SER A 1 120 ? 11.055 -9.922 -12.102 1 95.69 120 SER A N 1
ATOM 954 C CA . SER A 1 120 ? 12.344 -10.586 -11.953 1 95.69 120 SER A CA 1
ATOM 955 C C . SER A 1 120 ? 12.984 -10.273 -10.602 1 95.69 120 SER A C 1
ATOM 957 O O . SER A 1 120 ? 13.938 -10.93 -10.188 1 95.69 120 SER A O 1
ATOM 959 N N . ASP A 1 121 ? 12.5 -9.273 -9.891 1 96.69 121 ASP A N 1
ATOM 960 C CA . ASP A 1 121 ? 13.062 -8.906 -8.594 1 96.69 121 ASP A CA 1
ATOM 961 C C . ASP A 1 121 ? 12.906 -10.055 -7.594 1 96.69 121 ASP A C 1
ATOM 963 O O . ASP A 1 121 ? 13.758 -10.227 -6.715 1 96.69 121 ASP A O 1
ATOM 967 N N . PHE A 1 122 ? 11.891 -10.82 -7.77 1 98 122 PHE A N 1
ATOM 968 C CA . PHE A 1 122 ? 11.68 -11.953 -6.871 1 98 122 PHE A CA 1
ATOM 969 C C . PHE A 1 122 ? 12.766 -13.008 -7.062 1 98 122 PHE A C 1
ATOM 971 O O . PHE A 1 122 ? 13.266 -13.578 -6.09 1 98 122 PHE A O 1
ATOM 978 N N . ALA A 1 123 ? 13.086 -13.219 -8.297 1 96.88 123 ALA A N 1
ATOM 979 C CA . ALA A 1 123 ? 14.188 -14.148 -8.578 1 96.88 123 ALA A CA 1
ATOM 980 C C . ALA A 1 123 ? 15.508 -13.602 -8.047 1 96.88 123 ALA A C 1
ATOM 982 O O . ALA A 1 123 ? 16.312 -14.344 -7.477 1 96.88 123 ALA A O 1
ATOM 983 N N . THR A 1 124 ? 15.727 -12.352 -8.266 1 96.12 124 THR A N 1
ATOM 984 C CA . THR A 1 124 ? 16.938 -11.688 -7.793 1 96.12 124 THR A CA 1
ATOM 985 C C . THR A 1 124 ? 17.078 -11.852 -6.281 1 96.12 124 THR A C 1
ATOM 987 O O . THR A 1 124 ? 18.188 -12.055 -5.781 1 96.12 124 THR A O 1
ATOM 990 N N . TYR A 1 125 ? 15.984 -11.758 -5.574 1 97.19 125 TYR A N 1
ATOM 991 C CA . TYR A 1 125 ? 16.031 -11.875 -4.121 1 97.19 125 TYR A CA 1
ATOM 992 C C . TYR A 1 125 ? 16.281 -13.32 -3.705 1 97.19 125 TYR A C 1
ATOM 994 O O . TYR A 1 125 ? 16.844 -13.578 -2.641 1 97.19 125 TYR A O 1
ATOM 1002 N N . GLY A 1 126 ? 15.75 -14.297 -4.617 1 97.31 126 GLY A N 1
ATOM 1003 C CA . GLY A 1 126 ? 16.125 -15.664 -4.305 1 97.31 126 GLY A CA 1
ATOM 1004 C C . GLY A 1 126 ? 14.969 -16.641 -4.402 1 97.31 126 GLY A C 1
ATOM 1005 O O . GLY A 1 126 ? 15.117 -17.812 -4.066 1 97.31 126 GLY A O 1
ATOM 1006 N N . PHE A 1 127 ? 13.859 -16.203 -4.859 1 98.38 127 PHE A N 1
ATOM 1007 C CA . PHE A 1 127 ? 12.711 -17.094 -4.984 1 98.38 127 PHE A CA 1
ATOM 1008 C C . PHE A 1 127 ? 12.656 -17.719 -6.371 1 98.38 127 PHE A C 1
ATOM 1010 O O . PHE A 1 127 ? 13.164 -17.141 -7.336 1 98.38 127 PHE A O 1
ATOM 1017 N N . ALA A 1 128 ? 12.039 -18.875 -6.48 1 98.06 128 ALA A N 1
ATOM 1018 C CA . ALA A 1 128 ? 11.688 -19.422 -7.789 1 98.06 128 ALA A CA 1
ATOM 1019 C C . ALA A 1 128 ? 10.477 -18.703 -8.383 1 98.06 128 ALA A C 1
ATOM 1021 O O . ALA A 1 128 ? 9.422 -18.641 -7.75 1 98.06 128 ALA A O 1
ATOM 1022 N N . VAL A 1 129 ? 10.672 -18.203 -9.555 1 98.06 129 VAL A N 1
ATOM 1023 C CA . VAL A 1 129 ? 9.586 -17.469 -10.195 1 98.06 129 VAL A CA 1
ATOM 1024 C C . VAL A 1 129 ? 8.805 -18.406 -11.109 1 98.06 129 VAL A C 1
ATOM 1026 O O . VAL A 1 129 ? 9.391 -19.156 -11.891 1 98.06 129 VAL A O 1
ATOM 1029 N N . VAL A 1 130 ? 7.562 -18.375 -10.969 1 98 130 VAL A N 1
ATOM 1030 C CA . VAL A 1 130 ? 6.66 -19.172 -11.781 1 98 130 VAL A CA 1
ATOM 1031 C C . VAL A 1 130 ? 5.562 -18.281 -12.367 1 98 130 VAL A C 1
ATOM 1033 O O . VAL A 1 130 ? 5.156 -17.297 -11.75 1 98 130 VAL A O 1
ATOM 1036 N N . PRO A 1 131 ? 5.008 -18.547 -13.523 1 96.62 131 PRO A N 1
ATOM 1037 C CA . PRO A 1 131 ? 5.422 -19.625 -14.414 1 96.62 131 PRO A CA 1
ATOM 1038 C C . PRO A 1 131 ? 6.762 -19.359 -15.094 1 96.62 131 PRO A C 1
ATOM 1040 O O . PRO A 1 131 ? 7.184 -18.203 -15.195 1 96.62 131 PRO A O 1
ATOM 1043 N N . LYS A 1 132 ? 7.449 -20.328 -15.508 1 86.44 132 LYS A N 1
ATOM 1044 C CA . LYS A 1 132 ? 8.695 -20.172 -16.25 1 86.44 132 LYS A CA 1
ATOM 1045 C C . LYS A 1 132 ? 8.43 -19.688 -17.672 1 86.44 132 LYS A C 1
ATOM 1047 O O . LYS A 1 132 ? 7.438 -20.078 -18.297 1 86.44 132 LYS A O 1
ATOM 1052 N N . PRO A 1 133 ? 9.234 -18.625 -18.016 1 71.25 133 PRO A N 1
ATOM 1053 C CA . PRO A 1 133 ? 9.031 -18.172 -19.391 1 71.25 133 PRO A CA 1
ATOM 1054 C C . PRO A 1 133 ? 9.031 -19.328 -20.391 1 71.25 133 PRO A C 1
ATOM 1056 O O . PRO A 1 133 ? 9.719 -20.328 -20.188 1 71.25 133 PRO A O 1
ATOM 1059 N N . SER A 1 134 ? 7.906 -19.375 -21.141 1 57.56 134 SER A N 1
ATOM 1060 C CA . SER A 1 134 ? 7.867 -20.391 -22.188 1 57.56 134 SER A CA 1
ATOM 1061 C C . SER A 1 134 ? 9.172 -20.406 -22.984 1 57.56 134 SER A C 1
ATOM 1063 O O . SER A 1 134 ? 9.742 -19.359 -23.266 1 57.56 134 SER A O 1
ATOM 1065 N N . LYS A 1 135 ? 9.984 -21.359 -22.859 1 52.31 135 LYS A N 1
ATOM 1066 C CA . LYS A 1 135 ? 11.102 -21.5 -23.781 1 52.31 135 LYS A CA 1
ATOM 1067 C C . LYS A 1 135 ? 10.688 -21.125 -25.203 1 52.31 135 LYS A C 1
ATOM 1069 O O . LYS A 1 135 ? 9.688 -21.641 -25.719 1 52.31 135 LYS A O 1
ATOM 1074 N N . GLN A 1 136 ? 10.844 -19.828 -25.594 1 47.62 136 GLN A N 1
ATOM 1075 C CA . GLN A 1 136 ? 10.711 -19.609 -27.031 1 47.62 136 GLN A CA 1
ATOM 1076 C C . GLN A 1 136 ? 11.195 -20.812 -27.828 1 47.62 136 GLN A C 1
ATOM 1078 O O . GLN A 1 136 ? 12.305 -21.297 -27.609 1 47.62 136 GLN A O 1
ATOM 1083 N N . ARG A 1 137 ? 10.383 -21.719 -28.266 1 44 137 ARG A N 1
ATOM 1084 C CA . ARG A 1 137 ? 10.742 -22.703 -29.266 1 44 137 ARG A CA 1
ATOM 1085 C C . ARG A 1 137 ? 11.609 -22.078 -30.359 1 44 137 ARG A C 1
ATOM 1087 O O . ARG A 1 137 ? 11.234 -21.078 -30.969 1 44 137 ARG A O 1
ATOM 1094 N N . LYS A 1 138 ? 12.914 -22.266 -30.422 1 44 138 LYS A N 1
ATOM 1095 C CA . LYS A 1 138 ? 13.766 -21.938 -31.562 1 44 138 LYS A CA 1
ATOM 1096 C C . LYS A 1 138 ? 13.094 -22.312 -32.875 1 44 138 LYS A C 1
ATOM 1098 O O . LYS A 1 138 ? 12.664 -23.453 -33.062 1 44 138 LYS A O 1
ATOM 1103 N N . LYS A 1 139 ? 12.812 -21.375 -33.625 1 48.81 139 LYS A N 1
ATOM 1104 C CA . LYS A 1 139 ? 12.484 -21.562 -35.031 1 48.81 139 LYS A CA 1
ATOM 1105 C C . LYS A 1 139 ? 13.586 -22.328 -35.75 1 48.81 139 LYS A C 1
ATOM 1107 O O . LYS A 1 139 ? 14.719 -21.859 -35.875 1 48.81 139 LYS A O 1
ATOM 1112 N N . GLN A 1 140 ? 13.633 -23.625 -35.625 1 30.67 140 GLN A N 1
ATOM 1113 C CA . GLN A 1 140 ? 14.516 -24.344 -36.562 1 30.67 140 GLN A CA 1
ATOM 1114 C C . GLN A 1 140 ? 14.281 -23.891 -38 1 30.67 140 GLN A C 1
ATOM 1116 O O . GLN A 1 140 ? 13.18 -24.031 -38.531 1 30.67 140 GLN A O 1
ATOM 1121 N N . LYS A 1 141 ? 14.945 -22.859 -38.5 1 42.34 141 LYS A N 1
ATOM 1122 C CA . LYS A 1 141 ? 15.078 -22.625 -39.938 1 42.34 141 LYS A CA 1
ATOM 1123 C C . LYS A 1 141 ? 15.328 -23.938 -40.688 1 42.34 141 LYS A C 1
ATOM 1125 O O . LYS A 1 141 ? 16.344 -24.609 -40.469 1 42.34 141 LYS A O 1
ATOM 1130 N N . LYS A 1 142 ? 14.109 -24.594 -40.969 1 40.72 142 LYS A N 1
ATOM 1131 C CA . LYS A 1 142 ? 14.281 -25.609 -42 1 40.72 142 LYS A CA 1
ATOM 1132 C C . LYS A 1 142 ? 15.148 -25.094 -43.156 1 40.72 142 LYS A C 1
ATOM 1134 O O . LYS A 1 142 ? 14.82 -24.078 -43.781 1 40.72 142 LYS A O 1
ATOM 1139 N N . VAL A 1 143 ? 16.391 -25.438 -43.188 1 30.95 143 VAL A N 1
ATOM 1140 C CA . VAL A 1 143 ? 17.094 -25.406 -44.469 1 30.95 143 VAL A CA 1
ATOM 1141 C C . VAL A 1 143 ? 16.328 -26.234 -45.5 1 30.95 143 VAL A C 1
ATOM 1143 O O . VAL A 1 143 ? 15.844 -27.328 -45.219 1 30.95 143 VAL A O 1
ATOM 1146 N N . MET B 1 1 ? -1.896 12.75 8.414 1 98.31 1 MET B N 1
ATOM 1147 C CA . MET B 1 1 ? -1.219 13.188 7.199 1 98.31 1 MET B CA 1
ATOM 1148 C C . MET B 1 1 ? -1.334 12.133 6.102 1 98.31 1 MET B C 1
ATOM 1150 O O . MET B 1 1 ? -1.113 10.945 6.348 1 98.31 1 MET B O 1
ATOM 1154 N N . ASP B 1 2 ? -1.794 12.609 4.988 1 98.56 2 ASP B N 1
ATOM 1155 C CA . ASP B 1 2 ? -1.838 11.672 3.867 1 98.56 2 ASP B CA 1
ATOM 1156 C C . ASP B 1 2 ? -0.58 11.789 3.01 1 98.56 2 ASP B C 1
ATOM 1158 O O . ASP B 1 2 ? 0.342 12.539 3.344 1 98.56 2 ASP B O 1
ATOM 1162 N N . THR B 1 3 ? -0.572 10.992 1.938 1 98.75 3 THR B N 1
ATOM 1163 C CA . THR B 1 3 ? 0.606 10.93 1.08 1 98.75 3 THR B CA 1
ATOM 1164 C C . THR B 1 3 ? 0.889 12.289 0.455 1 98.75 3 THR B C 1
ATOM 1166 O O . THR B 1 3 ? 2.041 12.727 0.396 1 98.75 3 THR B O 1
ATOM 1169 N N . GLY B 1 4 ? -0.162 12.992 0.037 1 98.31 4 GLY B N 1
ATOM 1170 C CA . GLY B 1 4 ? 0.003 14.289 -0.586 1 98.31 4 GLY B CA 1
ATOM 1171 C C . GLY B 1 4 ? 0.64 15.32 0.333 1 98.31 4 GLY B C 1
ATOM 1172 O O . GLY B 1 4 ? 1.448 16.141 -0.107 1 98.31 4 GLY B O 1
ATOM 1173 N N . ALA B 1 5 ? 0.248 15.297 1.52 1 98.69 5 ALA B N 1
ATOM 1174 C CA . ALA B 1 5 ? 0.835 16.203 2.5 1 98.69 5 ALA B CA 1
ATOM 1175 C C . ALA B 1 5 ? 2.32 15.914 2.699 1 98.69 5 ALA B C 1
ATOM 1177 O O . ALA B 1 5 ? 3.133 16.844 2.797 1 98.69 5 ALA B O 1
ATOM 1178 N N . LEU B 1 6 ? 2.684 14.648 2.82 1 98.88 6 LEU B N 1
ATOM 1179 C CA . LEU B 1 6 ? 4.086 14.266 2.953 1 98.88 6 LEU B CA 1
ATOM 1180 C C . LEU B 1 6 ? 4.895 14.734 1.746 1 98.88 6 LEU B C 1
ATOM 1182 O O . LEU B 1 6 ? 5.977 15.297 1.902 1 98.88 6 LEU B O 1
ATOM 1186 N N . VAL B 1 7 ? 4.371 14.508 0.585 1 98.81 7 VAL B N 1
ATOM 1187 C CA . VAL B 1 7 ? 5.047 14.93 -0.638 1 98.81 7 VAL B CA 1
ATOM 1188 C C . VAL B 1 7 ? 5.227 16.453 -0.629 1 98.81 7 VAL B C 1
ATOM 1190 O O . VAL B 1 7 ? 6.332 16.953 -0.863 1 98.81 7 VAL B O 1
ATOM 1193 N N . ALA B 1 8 ? 4.141 17.172 -0.344 1 98.62 8 ALA B N 1
ATOM 1194 C CA . ALA B 1 8 ? 4.199 18.625 -0.301 1 98.62 8 ALA B CA 1
ATOM 1195 C C . ALA B 1 8 ? 5.234 19.109 0.715 1 98.62 8 ALA B C 1
ATOM 1197 O O . ALA B 1 8 ? 5.938 20.094 0.477 1 98.62 8 ALA B O 1
ATOM 1198 N N . PHE B 1 9 ? 5.332 18.453 1.8 1 98.5 9 PHE B N 1
ATOM 1199 C CA . PHE B 1 9 ? 6.23 18.859 2.877 1 98.5 9 PHE B CA 1
ATOM 1200 C C . PHE B 1 9 ? 7.684 18.641 2.482 1 98.5 9 PHE B C 1
ATOM 1202 O O . PHE B 1 9 ? 8.531 19.5 2.701 1 98.5 9 PHE B O 1
ATOM 1209 N N . PHE B 1 10 ? 8.023 17.516 1.803 1 98.38 10 PHE B N 1
ATOM 1210 C CA . PHE B 1 10 ? 9.414 17.141 1.595 1 98.38 10 PHE B CA 1
ATOM 1211 C C . PHE B 1 10 ? 9.898 17.578 0.221 1 98.38 10 PHE B C 1
ATOM 1213 O O . PHE B 1 10 ? 11.102 17.656 -0.022 1 98.38 10 PHE B O 1
ATOM 1220 N N . ASP B 1 11 ? 9 17.766 -0.708 1 98.12 11 ASP B N 1
ATOM 1221 C CA . ASP B 1 11 ? 9.375 18.141 -2.07 1 98.12 11 ASP B CA 1
ATOM 1222 C C . ASP B 1 11 ? 9.305 19.641 -2.273 1 98.12 11 ASP B C 1
ATOM 1224 O O . ASP B 1 11 ? 8.234 20.188 -2.531 1 98.12 11 ASP B O 1
ATOM 1228 N N . LYS B 1 12 ? 10.391 20.312 -2.377 1 97.44 12 LYS B N 1
ATOM 1229 C CA . LYS B 1 12 ? 10.477 21.766 -2.498 1 97.44 12 LYS B CA 1
ATOM 1230 C C . LYS B 1 12 ? 9.828 22.25 -3.791 1 97.44 12 LYS B C 1
ATOM 1232 O O . LYS B 1 12 ? 9.438 23.406 -3.9 1 97.44 12 LYS B O 1
ATOM 1237 N N . 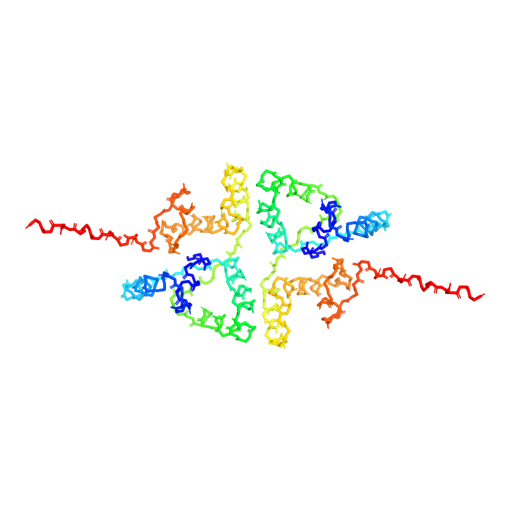GLY B 1 13 ? 9.742 21.391 -4.734 1 97.5 13 GLY B N 1
ATOM 1238 C CA . GLY B 1 13 ? 9.164 21.75 -6.016 1 97.5 13 GLY B CA 1
ATOM 1239 C C . GLY B 1 13 ? 7.652 21.594 -6.062 1 97.5 13 GLY B C 1
ATOM 1240 O O . GLY B 1 13 ? 7.012 21.984 -7.039 1 97.5 13 GLY B O 1
ATOM 1241 N N . ASP B 1 14 ? 7.121 21.016 -5.035 1 97.88 14 ASP B N 1
ATOM 1242 C CA . ASP B 1 14 ? 5.676 20.828 -4.988 1 97.88 14 ASP B CA 1
ATOM 1243 C C . ASP B 1 14 ? 4.945 22.156 -4.801 1 97.88 14 ASP B C 1
ATOM 1245 O O . ASP B 1 14 ? 5.379 23 -4.02 1 97.88 14 ASP B O 1
ATOM 1249 N N . LYS B 1 15 ? 3.834 22.375 -5.484 1 97.62 15 LYS B N 1
ATOM 1250 C CA . LYS B 1 15 ? 3.078 23.625 -5.469 1 97.62 15 LYS B CA 1
ATOM 1251 C C . LYS B 1 15 ? 2.592 23.953 -4.059 1 97.62 15 LYS B C 1
ATOM 1253 O O . LYS B 1 15 ? 2.387 25.125 -3.725 1 97.62 15 LYS B O 1
ATOM 1258 N N . ASN B 1 16 ? 2.4 22.906 -3.262 1 97.94 16 ASN B N 1
ATOM 1259 C CA . ASN B 1 16 ? 1.863 23.109 -1.919 1 97.94 16 ASN B CA 1
ATOM 1260 C C . ASN B 1 16 ? 2.965 23.062 -0.863 1 97.94 16 ASN B C 1
ATOM 1262 O O . ASN B 1 16 ? 2.682 22.969 0.332 1 97.94 16 ASN B O 1
ATOM 1266 N N . HIS B 1 17 ? 4.203 23.109 -1.273 1 98.5 17 HIS B N 1
ATOM 1267 C CA . HIS B 1 17 ? 5.32 22.938 -0.356 1 98.5 17 HIS B CA 1
ATOM 1268 C C . HIS B 1 17 ? 5.305 23.984 0.748 1 98.5 17 HIS B C 1
ATOM 1270 O O . HIS B 1 17 ? 5.383 23.656 1.932 1 98.5 17 HIS B O 1
ATOM 1276 N N . GLU B 1 18 ? 5.176 25.203 0.39 1 98.06 18 GLU B N 1
ATOM 1277 C CA . GLU B 1 18 ? 5.23 26.297 1.363 1 98.06 18 GLU B CA 1
ATOM 1278 C C . GLU B 1 18 ? 4.074 26.203 2.355 1 98.06 18 GLU B C 1
ATOM 1280 O O . GLU B 1 18 ? 4.27 26.375 3.561 1 98.06 18 GLU B O 1
ATOM 1285 N N . ALA B 1 19 ? 2.906 25.969 1.815 1 98 19 ALA B N 1
ATOM 1286 C CA . ALA B 1 19 ? 1.739 25.828 2.682 1 98 19 ALA B CA 1
ATOM 1287 C C . ALA B 1 19 ? 1.918 24.656 3.652 1 98 19 ALA B C 1
ATOM 1289 O O . ALA B 1 19 ? 1.577 24.766 4.832 1 98 19 ALA B O 1
ATOM 1290 N N . ALA B 1 20 ? 2.445 23.547 3.203 1 98.44 20 ALA B N 1
ATOM 1291 C CA . ALA B 1 20 ? 2.666 22.359 4.031 1 98.44 20 ALA B CA 1
ATOM 1292 C C . ALA B 1 20 ? 3.703 22.641 5.117 1 98.44 20 ALA B C 1
ATOM 1294 O O . ALA B 1 20 ? 3.494 22.297 6.285 1 98.44 20 ALA B O 1
ATOM 1295 N N . MET B 1 21 ? 4.766 23.266 4.707 1 98.12 21 MET B N 1
ATOM 1296 C CA . MET B 1 21 ? 5.852 23.562 5.633 1 98.12 21 MET B CA 1
ATOM 1297 C C . MET B 1 21 ? 5.379 24.516 6.734 1 98.12 21 MET B C 1
ATOM 1299 O O . MET B 1 21 ? 5.633 24.266 7.918 1 98.12 21 MET B O 1
ATOM 1303 N N . ASN B 1 22 ? 4.738 25.562 6.359 1 97.81 22 ASN B N 1
ATOM 1304 C CA . ASN B 1 22 ? 4.254 26.562 7.312 1 97.81 22 ASN B CA 1
ATOM 1305 C C . ASN B 1 22 ? 3.268 25.953 8.305 1 97.81 22 ASN B C 1
ATOM 1307 O O . ASN B 1 22 ? 3.346 26.219 9.508 1 97.81 22 ASN B O 1
ATOM 1311 N N . TYR B 1 23 ? 2.383 25.172 7.777 1 98.19 23 TYR B N 1
ATOM 1312 C CA . TYR B 1 23 ? 1.396 24.547 8.656 1 98.19 23 TYR B CA 1
ATOM 1313 C C . TYR B 1 23 ? 2.061 23.578 9.625 1 98.19 23 TYR B C 1
ATOM 1315 O O . TYR B 1 23 ? 1.754 23.594 10.82 1 98.19 23 TYR B O 1
ATOM 1323 N N . PHE B 1 24 ? 2.92 22.75 9.094 1 98.06 24 PHE B N 1
ATOM 1324 C CA . PHE B 1 24 ? 3.613 21.781 9.938 1 98.06 24 PHE B CA 1
ATOM 1325 C C . PHE B 1 24 ? 4.371 22.5 11.055 1 98.06 24 PHE B C 1
ATOM 1327 O O . PHE B 1 24 ? 4.215 22.156 12.227 1 98.06 24 PHE B O 1
ATOM 1334 N N . GLU B 1 25 ? 5.117 23.484 10.688 1 97.12 25 GLU B N 1
ATOM 1335 C CA . GLU B 1 25 ? 5.969 24.188 11.648 1 97.12 25 GLU B CA 1
ATOM 1336 C C . GLU B 1 25 ? 5.129 24.891 12.719 1 97.12 25 GLU B C 1
ATOM 1338 O O . GLU B 1 25 ? 5.418 24.781 13.906 1 97.12 25 GLU B O 1
ATOM 1343 N N . SER B 1 26 ? 4.156 25.594 12.289 1 97.25 26 SER B N 1
ATOM 1344 C CA . SER B 1 26 ? 3.312 26.312 13.242 1 97.25 26 SER B CA 1
ATOM 1345 C C . SER B 1 26 ? 2.582 25.328 14.164 1 97.25 26 SER B C 1
ATOM 1347 O O . SER B 1 26 ? 2.422 25.609 15.359 1 97.25 26 SER B O 1
ATOM 1349 N N . SER B 1 27 ? 2.184 24.219 13.617 1 97.5 27 SER B N 1
ATOM 1350 C CA . SER B 1 27 ? 1.445 23.234 14.398 1 97.5 27 SER B CA 1
ATOM 1351 C C . SER B 1 27 ? 2.338 22.578 15.445 1 97.5 27 SER B C 1
ATOM 1353 O O . SER B 1 27 ? 1.917 22.359 16.578 1 97.5 27 SER B O 1
ATOM 1355 N N . VAL B 1 28 ? 3.535 22.281 15.008 1 96.75 28 VAL B N 1
ATOM 1356 C CA . VAL B 1 28 ? 4.461 21.625 15.93 1 96.75 28 VAL B CA 1
ATOM 1357 C C . VAL B 1 28 ? 4.801 22.578 17.078 1 96.75 28 VAL B C 1
ATOM 1359 O O . VAL B 1 28 ? 4.965 22.141 18.219 1 96.75 28 VAL B O 1
ATOM 1362 N N . LEU B 1 29 ? 4.949 23.859 16.766 1 96.19 29 LEU B N 1
ATOM 1363 C CA . LEU B 1 29 ? 5.223 24.859 17.781 1 96.19 29 LEU B CA 1
ATOM 1364 C C . LEU B 1 29 ? 4.082 24.938 18.797 1 96.19 29 LEU B C 1
ATOM 1366 O O . LEU B 1 29 ? 4.305 25.25 19.969 1 96.19 29 LEU B O 1
ATOM 1370 N N . GLU B 1 30 ? 2.934 24.578 18.344 1 97.12 30 GLU B N 1
ATOM 1371 C CA . GLU B 1 30 ? 1.758 24.609 19.219 1 97.12 30 GLU B CA 1
ATOM 1372 C C . GLU B 1 30 ? 1.562 23.266 19.922 1 97.12 30 GLU B C 1
ATOM 1374 O O . GLU B 1 30 ? 0.576 23.078 20.625 1 97.12 30 GLU B O 1
ATOM 1379 N N . GLY B 1 31 ? 2.422 22.359 19.688 1 97 31 GLY B N 1
ATOM 1380 C CA . GLY B 1 31 ? 2.416 21.094 20.422 1 97 31 GLY B CA 1
ATOM 1381 C C . GLY B 1 31 ? 1.73 19.969 19.656 1 97 31 GLY B C 1
ATOM 1382 O O . GLY B 1 31 ? 1.532 18.891 20.203 1 97 31 GLY B O 1
ATOM 1383 N N . ALA B 1 32 ? 1.449 20.203 18.422 1 96.94 32 ALA B N 1
ATOM 1384 C CA . ALA B 1 32 ? 0.742 19.188 17.625 1 96.94 32 ALA B CA 1
ATOM 1385 C C . ALA B 1 32 ? 1.671 18.031 17.25 1 96.94 32 ALA B C 1
ATOM 1387 O O . ALA B 1 32 ? 2.877 18.234 17.094 1 96.94 32 ALA B O 1
ATOM 1388 N N . LYS B 1 33 ? 1.071 16.844 17.172 1 98.12 33 LYS B N 1
ATOM 1389 C CA . LYS B 1 33 ? 1.697 15.688 16.547 1 98.12 33 LYS B CA 1
ATOM 1390 C C . LYS B 1 33 ? 0.886 15.203 15.352 1 98.12 33 LYS B C 1
ATOM 1392 O O . LYS B 1 33 ? -0.332 15.391 15.305 1 98.12 33 LYS B O 1
ATOM 1397 N N . PHE B 1 34 ? 1.592 14.625 14.469 1 98.69 34 PHE B N 1
ATOM 1398 C CA . PHE B 1 34 ? 0.959 14.172 13.234 1 98.69 34 PHE B CA 1
ATOM 1399 C C . PHE B 1 34 ? 1.012 12.656 13.125 1 98.69 34 PHE B C 1
ATOM 1401 O O . PHE B 1 34 ? 2.047 12.047 13.398 1 98.69 34 PHE B O 1
ATOM 1408 N N . VAL B 1 35 ? -0.117 12.086 12.781 1 98.81 35 VAL B N 1
ATOM 1409 C CA . VAL B 1 35 ? -0.202 10.641 12.617 1 98.81 35 VAL B CA 1
ATOM 1410 C C . VAL B 1 35 ? -0.14 10.281 11.133 1 98.81 35 VAL B C 1
ATOM 1412 O O . VAL B 1 35 ? -0.826 10.898 10.312 1 98.81 35 VAL B O 1
ATOM 1415 N N . VAL B 1 36 ? 0.714 9.406 10.812 1 98.88 36 VAL B N 1
ATOM 1416 C CA . VAL B 1 36 ? 0.816 8.812 9.484 1 98.88 36 VAL B CA 1
ATOM 1417 C C . VAL B 1 36 ? 0.527 7.316 9.562 1 98.88 36 VAL B C 1
ATOM 1419 O O . VAL B 1 36 ? 1.224 6.574 10.258 1 98.88 36 VAL B O 1
ATOM 1422 N N . GLY B 1 37 ? -0.516 6.926 8.844 1 98.69 37 GLY B N 1
ATOM 1423 C CA . GLY B 1 37 ? -0.751 5.492 8.773 1 98.69 37 GLY B CA 1
ATOM 1424 C C . GLY B 1 37 ? 0.314 4.75 7.992 1 98.69 37 GLY B C 1
ATOM 1425 O O . GLY B 1 37 ? 0.879 5.289 7.039 1 98.69 37 GLY B O 1
ATOM 1426 N N . ARG B 1 38 ? 0.479 3.52 8.289 1 98 38 ARG B N 1
ATOM 1427 C CA . ARG B 1 38 ? 1.516 2.717 7.648 1 98 38 ARG B CA 1
ATOM 1428 C C . ARG B 1 38 ? 1.26 2.588 6.152 1 98 38 ARG B C 1
ATOM 1430 O O . ARG B 1 38 ? 2.197 2.633 5.352 1 98 38 ARG B O 1
ATOM 1437 N N . PRO B 1 39 ? 0 2.42 5.711 1 97.94 39 PRO B N 1
ATOM 1438 C CA . PRO B 1 39 ? -0.229 2.387 4.266 1 97.94 39 PRO B CA 1
ATOM 1439 C C . PRO B 1 39 ? 0.183 3.684 3.572 1 97.94 39 PRO B C 1
ATOM 1441 O O . PRO B 1 39 ? 0.696 3.652 2.451 1 97.94 39 PRO B O 1
ATOM 1444 N N . VAL B 1 40 ? -0.043 4.785 4.211 1 98.75 40 VAL B N 1
ATOM 1445 C CA . VAL B 1 40 ? 0.372 6.078 3.68 1 98.75 40 VAL B CA 1
ATOM 1446 C C . VAL B 1 40 ? 1.896 6.148 3.615 1 98.75 40 VAL B C 1
ATOM 1448 O O . VAL B 1 40 ? 2.461 6.621 2.627 1 98.75 40 VAL B O 1
ATOM 1451 N N . LEU B 1 41 ? 2.525 5.672 4.668 1 98.81 41 LEU B N 1
ATOM 1452 C CA . LEU B 1 41 ? 3.984 5.625 4.691 1 98.81 41 LEU B CA 1
ATOM 1453 C C . LEU B 1 41 ? 4.52 4.812 3.52 1 98.81 41 LEU B C 1
ATOM 1455 O O . LEU B 1 41 ? 5.461 5.234 2.844 1 98.81 41 LEU B O 1
ATOM 1459 N N . ALA B 1 42 ? 3.92 3.641 3.312 1 98.56 42 ALA B N 1
ATOM 1460 C CA . ALA B 1 42 ? 4.371 2.76 2.238 1 98.56 42 ALA B CA 1
ATOM 1461 C C . ALA B 1 42 ? 4.219 3.434 0.877 1 98.56 42 ALA B C 1
ATOM 1463 O O . ALA B 1 42 ? 5.121 3.361 0.038 1 98.56 42 ALA B O 1
ATOM 1464 N N . GLU B 1 43 ? 3.109 4.086 0.671 1 98.56 43 GLU B N 1
ATOM 1465 C CA . GLU B 1 43 ? 2.875 4.812 -0.574 1 98.56 43 GLU B CA 1
ATOM 1466 C C . GLU B 1 43 ? 3.9 5.926 -0.765 1 98.56 43 GLU B C 1
ATOM 1468 O O . GLU B 1 43 ? 4.438 6.102 -1.86 1 98.56 43 GLU B O 1
ATOM 1473 N N . PHE B 1 44 ? 4.145 6.629 0.274 1 98.88 44 PHE B N 1
ATOM 1474 C CA . PHE B 1 44 ? 5.062 7.766 0.23 1 98.88 44 PHE B CA 1
ATOM 1475 C C . PHE B 1 44 ? 6.48 7.305 -0.078 1 98.88 44 PHE B C 1
ATOM 1477 O O . PHE B 1 44 ? 7.141 7.859 -0.956 1 98.88 44 PHE B O 1
ATOM 1484 N N . ILE B 1 45 ? 6.957 6.254 0.603 1 98.75 45 ILE B N 1
ATOM 1485 C CA . ILE B 1 45 ? 8.32 5.754 0.447 1 98.75 45 ILE B CA 1
ATOM 1486 C C . ILE B 1 45 ? 8.492 5.145 -0.942 1 98.75 45 ILE B C 1
ATOM 1488 O O . ILE B 1 45 ? 9.508 5.375 -1.607 1 98.75 45 ILE B O 1
ATOM 1492 N N . ASN B 1 46 ? 7.492 4.426 -1.377 1 98.38 46 ASN B N 1
ATOM 1493 C CA . ASN B 1 46 ? 7.566 3.877 -2.727 1 98.38 46 ASN B CA 1
ATOM 1494 C C . ASN B 1 46 ? 7.574 4.98 -3.781 1 98.38 46 ASN B C 1
ATOM 1496 O O . ASN B 1 46 ? 8.312 4.902 -4.762 1 98.38 46 ASN B O 1
ATOM 1500 N N . GLY B 1 47 ? 6.715 5.977 -3.574 1 97.94 47 GLY B N 1
ATOM 1501 C CA . GLY B 1 47 ? 6.73 7.109 -4.484 1 97.94 47 GLY B CA 1
ATOM 1502 C C . GLY B 1 47 ? 8.062 7.832 -4.516 1 97.94 47 GLY B C 1
ATOM 1503 O O . GLY B 1 47 ? 8.578 8.156 -5.586 1 97.94 47 GLY B O 1
ATOM 1504 N N . ALA B 1 48 ? 8.625 8.094 -3.375 1 98 48 ALA B N 1
ATOM 1505 C CA . ALA B 1 48 ? 9.922 8.758 -3.27 1 98 48 ALA B CA 1
ATOM 1506 C C . ALA B 1 48 ? 11.016 7.938 -3.949 1 98 48 ALA B C 1
ATOM 1508 O O . ALA B 1 48 ? 11.883 8.492 -4.621 1 98 48 ALA B O 1
ATOM 1509 N N . SER B 1 49 ? 10.938 6.625 -3.721 1 97.81 49 SER B N 1
ATOM 1510 C CA . SER B 1 49 ? 11.906 5.738 -4.355 1 97.81 49 SER B CA 1
ATOM 1511 C C . SER B 1 49 ? 11.812 5.82 -5.875 1 97.81 49 SER B C 1
ATOM 1513 O O . SER B 1 49 ? 12.836 5.879 -6.562 1 97.81 49 SER B O 1
ATOM 1515 N N . LYS B 1 50 ? 10.633 5.828 -6.375 1 96.75 50 LYS B N 1
ATOM 1516 C CA . LYS B 1 50 ? 10.398 5.855 -7.812 1 96.75 50 LYS B CA 1
ATOM 1517 C C . LYS B 1 50 ? 10.875 7.172 -8.422 1 96.75 50 LYS B C 1
ATOM 1519 O O . LYS B 1 50 ? 11.477 7.18 -9.5 1 96.75 50 LYS B O 1
ATOM 1524 N N . VAL B 1 51 ? 10.633 8.25 -7.723 1 96.38 51 VAL B N 1
ATOM 1525 C CA . VAL B 1 51 ? 10.867 9.57 -8.281 1 96.38 51 VAL B CA 1
ATOM 1526 C C . VAL B 1 51 ? 12.312 10 -8.008 1 96.38 51 VAL B C 1
ATOM 1528 O O . VAL B 1 51 ? 12.969 10.578 -8.875 1 96.38 51 VAL B O 1
ATOM 1531 N N . ASN B 1 52 ? 12.844 9.656 -6.801 1 96.56 52 ASN B N 1
ATOM 1532 C CA . ASN B 1 52 ? 14.109 10.25 -6.367 1 96.56 52 ASN B CA 1
ATOM 1533 C C . ASN B 1 52 ? 15.164 9.172 -6.105 1 96.56 52 ASN B C 1
ATOM 1535 O O . ASN B 1 52 ? 16.312 9.492 -5.812 1 96.56 52 ASN B O 1
ATOM 1539 N N . GLY B 1 53 ? 14.766 7.961 -6.188 1 95.75 53 GLY B N 1
ATOM 1540 C CA . GLY B 1 53 ? 15.695 6.871 -5.93 1 95.75 53 GLY B CA 1
ATOM 1541 C C . GLY B 1 53 ? 15.586 6.316 -4.52 1 95.75 53 GLY B C 1
ATOM 1542 O O . GLY B 1 53 ? 15.07 6.984 -3.623 1 95.75 53 GLY B O 1
ATOM 1543 N N . LYS B 1 54 ? 16.062 5.152 -4.375 1 96.62 54 LYS B N 1
ATOM 1544 C CA . LYS B 1 54 ? 15.898 4.398 -3.137 1 96.62 54 LYS B CA 1
ATOM 1545 C C . LYS B 1 54 ? 16.672 5.047 -1.992 1 96.62 54 LYS B C 1
ATOM 1547 O O . LYS B 1 54 ? 16.234 5.02 -0.842 1 96.62 54 LYS B O 1
ATOM 1552 N N . ARG B 1 55 ? 17.828 5.527 -2.236 1 96.56 55 ARG B N 1
ATOM 1553 C CA . ARG B 1 55 ? 18.625 6.148 -1.188 1 96.56 55 ARG B CA 1
ATOM 1554 C C . ARG B 1 55 ? 17.891 7.328 -0.562 1 96.56 55 ARG B C 1
ATOM 1556 O O . ARG B 1 55 ? 17.891 7.492 0.66 1 96.56 55 ARG B O 1
ATOM 1563 N N . VAL B 1 56 ? 17.281 8.109 -1.401 1 97.44 56 VAL B N 1
ATOM 1564 C CA . VAL B 1 56 ? 16.5 9.234 -0.906 1 97.44 56 VAL B CA 1
ATOM 1565 C C . VAL B 1 56 ? 15.305 8.727 -0.099 1 97.44 56 VAL B C 1
ATOM 1567 O O . VAL B 1 56 ? 15 9.25 0.973 1 97.44 56 VAL B O 1
ATOM 1570 N N . ALA B 1 57 ? 14.625 7.746 -0.608 1 98.5 57 ALA B N 1
ATOM 1571 C CA . ALA B 1 57 ? 13.484 7.16 0.091 1 98.5 57 ALA B CA 1
ATOM 1572 C C . ALA B 1 57 ? 13.891 6.648 1.47 1 98.5 57 ALA B C 1
ATOM 1574 O O . ALA B 1 57 ? 13.148 6.805 2.441 1 98.5 57 ALA B O 1
ATOM 1575 N N . ILE B 1 58 ? 15.047 6.035 1.562 1 98.44 58 ILE B N 1
ATOM 1576 C CA . ILE B 1 58 ? 15.555 5.508 2.824 1 98.44 58 ILE B CA 1
ATOM 1577 C C . ILE B 1 58 ? 15.828 6.66 3.789 1 98.44 58 ILE B C 1
ATOM 1579 O O . ILE B 1 58 ? 15.523 6.566 4.98 1 98.44 58 ILE B O 1
ATOM 1583 N N . GLN B 1 59 ? 16.359 7.719 3.299 1 98.44 59 GLN B N 1
ATOM 1584 C CA . GLN B 1 59 ? 16.594 8.891 4.137 1 98.44 59 GLN B CA 1
ATOM 1585 C C . GLN B 1 59 ? 15.273 9.453 4.668 1 98.44 59 GLN B C 1
ATOM 1587 O O . GLN B 1 59 ? 15.18 9.812 5.844 1 98.44 59 GLN B O 1
ATOM 1592 N N . LEU B 1 60 ? 14.352 9.562 3.828 1 98.75 60 LEU B N 1
ATOM 1593 C CA . LEU B 1 60 ? 13.047 10.07 4.234 1 98.75 60 LEU B CA 1
ATOM 1594 C C . LEU B 1 60 ? 12.414 9.156 5.281 1 98.75 60 LEU B C 1
ATOM 1596 O O . LEU B 1 60 ? 11.828 9.641 6.258 1 98.75 60 LEU B O 1
ATOM 1600 N N . LYS B 1 61 ? 12.5 7.891 5.027 1 98.75 61 LYS B N 1
ATOM 1601 C CA . LYS B 1 61 ? 12.039 6.926 6.02 1 98.75 61 LYS B CA 1
ATOM 1602 C C . LYS B 1 61 ? 12.688 7.176 7.379 1 98.75 61 LYS B C 1
ATOM 1604 O O . LYS B 1 61 ? 12.008 7.203 8.406 1 98.75 61 LYS B O 1
ATOM 1609 N N . ASN B 1 62 ? 13.977 7.348 7.352 1 98.56 62 ASN B N 1
ATOM 1610 C CA . ASN B 1 62 ? 14.711 7.566 8.594 1 98.56 62 ASN B CA 1
ATOM 1611 C C . ASN B 1 62 ? 14.266 8.859 9.281 1 98.56 62 ASN B C 1
ATOM 1613 O O . ASN B 1 62 ? 14.148 8.906 10.508 1 98.56 62 ASN B O 1
ATOM 1617 N N . ILE B 1 63 ? 14.031 9.875 8.562 1 98.62 63 ILE B N 1
ATOM 1618 C CA . ILE B 1 63 ? 13.562 11.148 9.094 1 98.62 63 ILE B CA 1
ATOM 1619 C C . ILE B 1 63 ? 12.203 10.953 9.766 1 98.62 63 ILE B C 1
ATOM 1621 O O . ILE B 1 63 ? 11.992 11.414 10.891 1 98.62 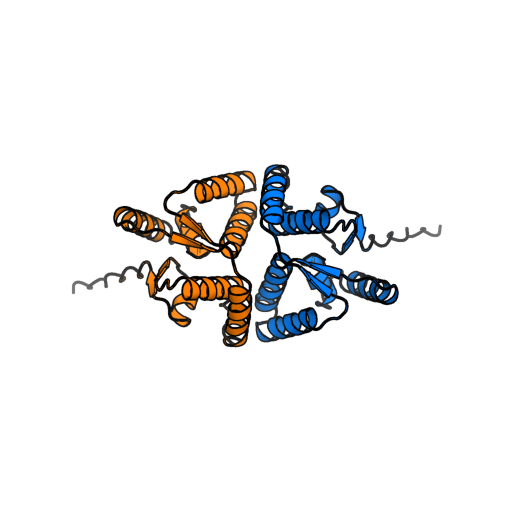63 ILE B O 1
ATOM 1625 N N . LEU B 1 64 ? 11.336 10.266 9.125 1 98.69 64 LEU B N 1
ATOM 1626 C CA . LEU B 1 64 ? 9.984 10.055 9.648 1 98.69 64 LEU B CA 1
ATOM 1627 C C . LEU B 1 64 ? 10.023 9.227 10.93 1 98.69 64 LEU B C 1
ATOM 1629 O O . LEU B 1 64 ? 9.344 9.555 11.906 1 98.69 64 LEU B O 1
ATOM 1633 N N . PHE B 1 65 ? 10.859 8.211 10.945 1 98.25 65 PHE B N 1
ATOM 1634 C CA . PHE B 1 65 ? 10.898 7.293 12.078 1 98.25 65 PHE B CA 1
ATOM 1635 C C . PHE B 1 65 ? 11.602 7.93 13.273 1 98.25 65 PHE B C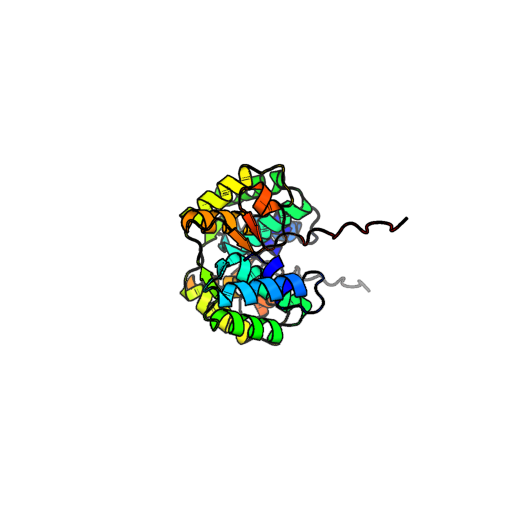 1
ATOM 1637 O O . PHE B 1 65 ? 11.383 7.527 14.414 1 98.25 65 PHE B O 1
ATOM 1644 N N . SER B 1 66 ? 12.414 8.898 13.008 1 98.06 66 SER B N 1
ATOM 1645 C CA . SER B 1 66 ? 13.172 9.523 14.086 1 98.06 66 SER B CA 1
ATOM 1646 C C . SER B 1 66 ? 12.484 10.789 14.586 1 98.06 66 SER B C 1
ATOM 1648 O O . SER B 1 66 ? 12.945 11.414 15.547 1 98.06 66 SER B O 1
ATOM 1650 N N . SER B 1 67 ? 11.477 11.164 13.922 1 97.81 67 SER B N 1
ATOM 1651 C CA . SER B 1 67 ? 10.805 12.414 14.25 1 97.81 67 SER B CA 1
ATOM 1652 C C . SER B 1 67 ? 10.055 12.312 15.57 1 97.81 67 SER B C 1
ATOM 1654 O O . SER B 1 67 ? 9.438 11.281 15.867 1 97.81 67 SER B O 1
ATOM 1656 N N . ASN B 1 68 ? 10.055 13.398 16.375 1 97 68 ASN B N 1
ATOM 1657 C CA . ASN B 1 68 ? 9.273 13.484 17.609 1 97 68 ASN B CA 1
ATOM 1658 C C . ASN B 1 68 ? 7.875 14.039 17.344 1 97 68 ASN B C 1
ATOM 1660 O O . ASN B 1 68 ? 7.035 14.062 18.25 1 97 68 ASN B O 1
ATOM 1664 N N . TYR B 1 69 ? 7.625 14.406 16.125 1 97.75 69 TYR B N 1
ATOM 1665 C CA . TYR B 1 69 ? 6.383 15.094 15.797 1 97.75 69 TYR B CA 1
ATOM 1666 C C . TYR B 1 69 ? 5.488 14.227 14.922 1 97.75 69 TYR B C 1
ATOM 1668 O O . TYR B 1 69 ? 4.305 14.523 14.742 1 97.75 69 TYR B O 1
ATOM 1676 N N . ILE B 1 70 ? 6.07 13.125 14.406 1 98.5 70 ILE B N 1
ATOM 1677 C CA . ILE B 1 70 ? 5.32 12.242 13.523 1 98.5 70 ILE B CA 1
ATOM 1678 C C . ILE B 1 70 ? 5.219 10.852 14.156 1 98.5 70 ILE B C 1
ATOM 1680 O O . ILE B 1 70 ? 6.223 10.289 14.586 1 98.5 70 ILE B O 1
ATOM 1684 N N . ILE B 1 71 ? 4.008 10.367 14.195 1 98.44 71 ILE B N 1
ATOM 1685 C CA . ILE B 1 71 ? 3.727 9.031 14.719 1 98.44 71 ILE B CA 1
ATOM 1686 C C . ILE B 1 71 ? 3.273 8.117 13.586 1 98.44 71 ILE B C 1
ATOM 1688 O O . ILE B 1 71 ? 2.316 8.43 12.875 1 98.44 71 ILE B O 1
ATOM 1692 N N . ILE B 1 72 ? 3.949 7.008 13.461 1 98.44 72 ILE B N 1
ATOM 1693 C CA . ILE B 1 72 ? 3.52 5.996 12.5 1 98.44 72 ILE B CA 1
ATOM 1694 C C . ILE B 1 72 ? 2.518 5.051 13.164 1 98.44 72 ILE B C 1
ATOM 1696 O O . ILE B 1 72 ? 2.83 4.41 14.164 1 98.44 72 ILE B O 1
ATOM 1700 N N . GLU B 1 73 ? 1.396 5.016 12.609 1 98.38 73 GLU B N 1
ATOM 1701 C CA . GLU B 1 73 ? 0.311 4.238 13.203 1 98.38 73 GLU B CA 1
ATOM 1702 C C . GLU B 1 73 ? -0.003 3 12.367 1 98.38 73 GLU B C 1
ATOM 1704 O O . GLU B 1 73 ? -0.197 3.096 11.156 1 98.38 73 GLU B O 1
ATOM 1709 N N . ASN B 1 74 ? -0.1 1.855 13.055 1 96.56 74 ASN B N 1
ATOM 1710 C CA . ASN B 1 74 ? -0.451 0.602 12.398 1 96.56 74 ASN B CA 1
ATOM 1711 C C . ASN B 1 74 ? -1.963 0.445 12.258 1 96.56 74 ASN B C 1
ATOM 1713 O O . ASN B 1 74 ? -2.717 0.856 13.141 1 96.56 74 ASN B O 1
ATOM 1717 N N . GLU B 1 75 ? -2.309 -0.214 11.117 1 97.06 75 GLU B N 1
ATOM 1718 C CA . GLU B 1 75 ? -3.711 -0.589 10.969 1 97.06 75 GLU B CA 1
ATOM 1719 C C . GLU B 1 75 ? -4.074 -1.756 11.883 1 97.06 75 GLU B C 1
ATOM 1721 O O . GLU B 1 75 ? -3.254 -2.646 12.117 1 97.06 75 GLU B O 1
ATOM 1726 N N . THR B 1 76 ? -5.297 -1.773 12.367 1 97.81 76 THR B N 1
ATOM 1727 C CA . THR B 1 76 ? -5.891 -2.93 13.023 1 97.81 76 THR B CA 1
ATOM 1728 C C . THR B 1 76 ? -6.82 -3.676 12.07 1 97.81 76 THR B C 1
ATOM 1730 O O . THR B 1 76 ? -7.113 -3.191 10.977 1 97.81 76 THR B O 1
ATOM 1733 N N . GLU B 1 77 ? -7.207 -4.883 12.547 1 98 77 GLU B N 1
ATOM 1734 C CA . GLU B 1 77 ? -8.195 -5.609 11.75 1 98 77 GLU B CA 1
ATOM 1735 C C . GLU B 1 77 ? -9.492 -4.812 11.617 1 98 77 GLU B C 1
ATOM 1737 O O . GLU B 1 77 ? -10.148 -4.848 10.578 1 98 77 GLU B O 1
ATOM 1742 N N . GLU B 1 78 ? -9.789 -4.152 12.68 1 98.5 78 GLU B N 1
ATOM 1743 C CA . GLU B 1 78 ? -10.992 -3.328 12.656 1 98.5 78 GLU B CA 1
ATOM 1744 C C . GLU B 1 78 ? -10.844 -2.158 11.688 1 98.5 78 GLU B C 1
ATOM 1746 O O . GLU B 1 78 ? -11.812 -1.748 11.047 1 98.5 78 GLU B O 1
ATOM 1751 N N . ASP B 1 79 ? -9.656 -1.592 11.586 1 98.75 79 ASP B N 1
ATOM 1752 C CA . ASP B 1 79 ? -9.414 -0.544 10.602 1 98.75 79 ASP B CA 1
ATOM 1753 C C . ASP B 1 79 ? -9.648 -1.06 9.188 1 98.75 79 ASP B C 1
ATOM 1755 O O . ASP B 1 79 ? -10.234 -0.363 8.352 1 98.75 79 ASP B O 1
ATOM 1759 N N . TRP B 1 80 ? -9.203 -2.242 8.914 1 98.5 80 TRP B N 1
ATOM 1760 C CA . TRP B 1 80 ? -9.375 -2.832 7.59 1 98.5 80 TRP B CA 1
ATOM 1761 C C . TRP B 1 80 ? -10.852 -3.07 7.289 1 98.5 80 TRP B C 1
ATOM 1763 O O . TRP B 1 80 ? -11.328 -2.75 6.195 1 98.5 80 TRP B O 1
ATOM 1773 N N . LYS B 1 81 ? -11.516 -3.641 8.211 1 98.56 81 LYS B N 1
ATOM 1774 C CA . LYS B 1 81 ? -12.945 -3.869 8.031 1 98.56 81 LYS B CA 1
ATOM 1775 C C . LYS B 1 81 ? -13.68 -2.566 7.719 1 98.56 81 LYS B C 1
ATOM 1777 O O . LYS B 1 81 ? -14.461 -2.5 6.773 1 98.56 81 LYS B O 1
ATOM 1782 N N . LYS B 1 82 ? -13.383 -1.594 8.492 1 98.81 82 LYS B N 1
ATOM 1783 C CA . LYS B 1 82 ? -14.008 -0.289 8.305 1 98.81 82 LYS B CA 1
ATOM 1784 C C . LYS B 1 82 ? -13.617 0.324 6.965 1 98.81 82 LYS B C 1
ATOM 1786 O O . LYS B 1 82 ? -14.445 0.917 6.277 1 98.81 82 LYS B O 1
ATOM 1791 N N . ALA B 1 83 ? -12.367 0.213 6.609 1 98.75 83 ALA B N 1
ATOM 1792 C CA . ALA B 1 83 ? -11.891 0.763 5.344 1 98.75 83 ALA B CA 1
ATOM 1793 C C . ALA B 1 83 ? -12.617 0.129 4.16 1 98.75 83 ALA B C 1
ATOM 1795 O O . ALA B 1 83 ? -12.969 0.818 3.203 1 98.75 83 ALA B O 1
ATOM 1796 N N . TRP B 1 84 ? -12.844 -1.19 4.262 1 98.56 84 TRP B N 1
ATOM 1797 C CA . TRP B 1 84 ? -13.578 -1.873 3.199 1 98.56 84 TRP B CA 1
ATOM 1798 C C . TRP B 1 84 ? -15.023 -1.381 3.131 1 98.56 84 TRP B C 1
ATOM 1800 O O . TRP B 1 84 ? -15.57 -1.199 2.043 1 98.56 84 TRP B O 1
ATOM 1810 N N . GLU B 1 85 ? -15.617 -1.186 4.266 1 98.62 85 GLU B N 1
ATOM 1811 C CA . GLU B 1 85 ? -16.984 -0.666 4.312 1 98.62 85 GLU B CA 1
ATOM 1812 C C . GLU B 1 85 ? -17.062 0.712 3.66 1 98.62 85 GLU B C 1
ATOM 1814 O O . GLU B 1 85 ? -17.984 0.978 2.877 1 98.62 85 GLU B O 1
ATOM 1819 N N . ILE B 1 86 ? -16.141 1.543 4.008 1 98.44 86 ILE B N 1
ATOM 1820 C CA . ILE B 1 86 ? -16.094 2.887 3.445 1 98.44 86 ILE B CA 1
ATOM 1821 C C . ILE B 1 86 ? -15.852 2.809 1.938 1 98.44 86 ILE B C 1
ATOM 1823 O O . ILE B 1 86 ? -16.531 3.479 1.159 1 98.44 86 ILE B O 1
ATOM 1827 N N . PHE B 1 87 ? -14.898 1.989 1.502 1 98.38 87 PHE B N 1
ATOM 1828 C CA . PHE B 1 87 ? -14.547 1.801 0.1 1 98.38 87 PHE B CA 1
ATOM 1829 C C . PHE B 1 87 ? -15.773 1.385 -0.713 1 98.38 87 PHE B C 1
ATOM 1831 O O . PHE B 1 87 ? -15.992 1.89 -1.815 1 98.38 87 PHE B O 1
ATOM 1838 N N . GLU B 1 88 ? -16.547 0.555 -0.133 1 97.88 88 GLU B N 1
ATOM 1839 C CA . GLU B 1 88 ? -17.734 0.041 -0.8 1 97.88 88 GLU B CA 1
ATOM 1840 C C . GLU B 1 88 ? -18.875 1.062 -0.767 1 97.88 88 GLU B C 1
ATOM 1842 O O . GLU B 1 88 ? -19.641 1.166 -1.718 1 97.88 88 GLU B O 1
ATOM 1847 N N . LYS B 1 89 ? -18.953 1.768 0.297 1 96.56 89 LYS B N 1
ATOM 1848 C CA . LYS B 1 89 ? -19.984 2.779 0.454 1 96.56 89 LYS B CA 1
ATOM 1849 C C . LYS B 1 89 ? -19.828 3.904 -0.562 1 96.56 89 LYS B C 1
ATOM 1851 O O . LYS B 1 89 ? -20.797 4.402 -1.116 1 96.56 89 LYS B O 1
ATOM 1856 N N . PHE B 1 90 ? -18.625 4.301 -0.819 1 94.94 90 PHE B N 1
ATOM 1857 C CA . PHE B 1 90 ? -18.328 5.395 -1.733 1 94.94 90 PHE B CA 1
ATOM 1858 C C . PHE B 1 90 ? -17.906 4.855 -3.1 1 94.94 90 PHE B C 1
ATOM 1860 O O . PHE B 1 90 ? -16.906 5.281 -3.66 1 94.94 90 PHE B O 1
ATOM 1867 N N . ASN B 1 91 ? -18.688 3.938 -3.605 1 92.06 91 ASN B N 1
ATOM 1868 C CA . ASN B 1 91 ? -18.359 3.207 -4.824 1 92.06 91 ASN B CA 1
ATOM 1869 C C . ASN B 1 91 ? -18.484 4.09 -6.062 1 92.06 91 ASN B C 1
ATOM 1871 O O . ASN B 1 91 ? -18.031 3.727 -7.141 1 92.06 91 ASN B O 1
ATOM 1875 N N . ASP B 1 92 ? -18.984 5.352 -5.91 1 89.94 92 ASP B N 1
ATOM 1876 C CA . ASP B 1 92 ? -19.109 6.293 -7.016 1 89.94 92 ASP B CA 1
ATOM 1877 C C . ASP B 1 92 ? -18.078 7.406 -6.918 1 89.94 92 ASP B C 1
ATOM 1879 O O . ASP B 1 92 ? -18.109 8.359 -7.691 1 89.94 92 ASP B O 1
ATOM 1883 N N . GLN B 1 93 ? -17.125 7.309 -5.941 1 88.81 93 GLN B N 1
ATOM 1884 C CA . GLN B 1 93 ? -16.062 8.273 -5.738 1 88.81 93 GLN B CA 1
ATOM 1885 C C . GLN B 1 93 ? -14.703 7.68 -6.121 1 88.81 93 GLN B C 1
ATOM 1887 O O . GLN B 1 93 ? -13.93 7.285 -5.25 1 88.81 93 GLN B O 1
ATOM 1892 N N . ASP B 1 94 ? -14.352 7.805 -7.277 1 84.5 94 ASP B N 1
ATOM 1893 C CA . ASP B 1 94 ? -13.188 7.109 -7.816 1 84.5 94 ASP B CA 1
ATOM 1894 C C . ASP B 1 94 ? -11.891 7.691 -7.254 1 84.5 94 ASP B C 1
ATOM 1896 O O . ASP B 1 94 ? -10.852 7.02 -7.238 1 84.5 94 ASP B O 1
ATOM 1900 N N . GLY B 1 95 ? -11.984 8.836 -6.777 1 90.25 95 GLY B N 1
ATOM 1901 C CA . GLY B 1 95 ? -10.781 9.453 -6.234 1 90.25 95 GLY B CA 1
ATOM 1902 C C . GLY B 1 95 ? -10.422 8.938 -4.855 1 90.25 95 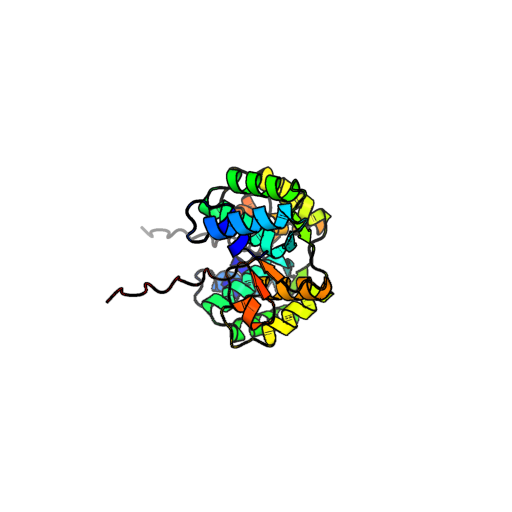GLY B C 1
ATOM 1903 O O . GLY B 1 95 ? -9.266 9.031 -4.438 1 90.25 95 GLY B O 1
ATOM 1904 N N . MET B 1 96 ? -11.359 8.359 -4.145 1 95.56 96 MET B N 1
ATOM 1905 C CA . MET B 1 96 ? -11.141 7.832 -2.799 1 95.56 96 MET B CA 1
ATOM 1906 C C . MET B 1 96 ? -10.633 6.398 -2.854 1 95.56 96 MET B C 1
ATOM 1908 O O . MET B 1 96 ? -11.422 5.457 -2.979 1 95.56 96 MET B O 1
ATOM 1912 N N . ASP B 1 97 ? -9.344 6.277 -2.713 1 97.44 97 ASP B N 1
ATOM 1913 C CA . ASP B 1 97 ? -8.789 4.934 -2.85 1 97.44 97 ASP B CA 1
ATOM 1914 C C . ASP B 1 97 ? -8.734 4.227 -1.499 1 97.44 97 ASP B C 1
ATOM 1916 O O . ASP B 1 97 ? -9.211 4.754 -0.493 1 97.44 97 ASP B O 1
ATOM 1920 N N . LEU B 1 98 ? -8.266 3.051 -1.521 1 98.25 98 LEU B N 1
ATOM 1921 C CA . LEU B 1 98 ? -8.297 2.211 -0.328 1 98.25 98 LEU B CA 1
ATOM 1922 C C . LEU B 1 98 ? -7.387 2.775 0.759 1 98.25 98 LEU B C 1
ATOM 1924 O O . LEU B 1 98 ? -7.695 2.67 1.948 1 98.25 98 LEU B O 1
ATOM 1928 N N . VAL B 1 99 ? -6.246 3.371 0.371 1 98.38 99 VAL B N 1
ATOM 1929 C CA . VAL B 1 99 ? -5.324 3.969 1.335 1 98.38 99 VAL B CA 1
ATOM 1930 C C . VAL B 1 99 ? -5.996 5.156 2.021 1 98.38 99 VAL B C 1
ATOM 1932 O O . VAL B 1 99 ? -5.844 5.348 3.23 1 98.38 99 VAL B O 1
ATOM 1935 N N . ASP B 1 100 ? -6.758 5.941 1.323 1 98.56 100 ASP B N 1
ATOM 1936 C CA . ASP B 1 100 ? -7.574 6.984 1.936 1 98.56 100 ASP B CA 1
ATOM 1937 C C . ASP B 1 100 ? -8.539 6.398 2.959 1 98.56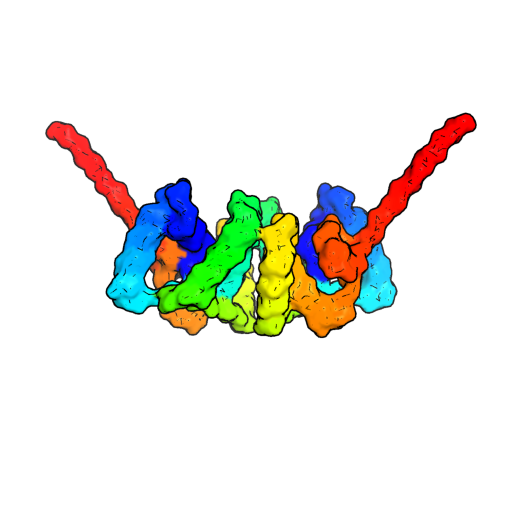 100 ASP B C 1
ATOM 1939 O O . ASP B 1 100 ? -8.625 6.883 4.09 1 98.56 100 ASP B O 1
ATOM 1943 N N . CYS B 1 101 ? -9.242 5.371 2.545 1 98.75 101 CYS B N 1
ATOM 1944 C CA . CYS B 1 101 ? -10.234 4.758 3.422 1 98.75 101 CYS B CA 1
ATOM 1945 C C . CYS B 1 101 ? -9.578 4.23 4.695 1 98.75 101 CYS B C 1
ATOM 1947 O O . CYS B 1 101 ? -10.164 4.324 5.777 1 98.75 101 CYS B O 1
ATOM 1949 N N . LEU B 1 102 ? -8.414 3.688 4.559 1 98.75 102 LEU B N 1
ATOM 1950 C CA . LEU B 1 102 ? -7.684 3.225 5.734 1 98.75 102 LEU B CA 1
ATOM 1951 C C . LEU B 1 102 ? -7.312 4.398 6.637 1 98.75 102 LEU B C 1
ATOM 1953 O O . LEU B 1 102 ? -7.371 4.281 7.863 1 98.75 102 LEU B O 1
ATOM 1957 N N . SER B 1 103 ? -6.902 5.477 6.031 1 98.81 103 SER B N 1
ATOM 1958 C CA . SER B 1 103 ? -6.629 6.676 6.809 1 98.81 103 SER B CA 1
ATOM 1959 C C . SER B 1 103 ? -7.867 7.137 7.574 1 98.81 103 SER B C 1
ATOM 1961 O O . SER B 1 103 ? -7.781 7.496 8.75 1 98.81 103 SER B O 1
ATOM 1963 N N . PHE B 1 104 ? -9.031 7.082 6.875 1 98.88 104 PHE B N 1
ATOM 1964 C CA . PHE B 1 104 ? -10.281 7.461 7.52 1 98.88 104 PHE B CA 1
ATOM 1965 C C . PHE B 1 104 ? -10.562 6.566 8.719 1 98.88 104 PHE B C 1
ATOM 1967 O O . PHE B 1 104 ? -10.898 7.059 9.805 1 98.88 104 PHE B O 1
ATOM 1974 N N . ALA B 1 105 ? -10.422 5.293 8.57 1 98.88 105 ALA B N 1
ATOM 1975 C CA . ALA B 1 105 ? -10.68 4.324 9.633 1 98.88 105 ALA B CA 1
ATOM 1976 C C . ALA B 1 105 ? -9.758 4.562 10.82 1 98.88 105 ALA B C 1
ATOM 1978 O O . ALA B 1 105 ? -10.211 4.566 11.969 1 98.88 105 ALA B O 1
ATOM 1979 N N . ILE B 1 106 ? -8.516 4.789 10.539 1 98.88 106 ILE B N 1
ATOM 1980 C CA . ILE B 1 106 ? -7.539 5.027 11.594 1 98.88 106 ILE B CA 1
ATOM 1981 C C . ILE B 1 106 ? -7.879 6.324 12.336 1 98.88 106 ILE B C 1
ATOM 1983 O O . ILE B 1 106 ? -7.836 6.375 13.562 1 98.88 106 ILE B O 1
ATOM 1987 N N . MET B 1 107 ? -8.188 7.367 11.586 1 98.88 107 MET B N 1
ATOM 1988 C CA . MET B 1 107 ? -8.531 8.648 12.195 1 98.88 107 MET B CA 1
ATOM 1989 C C . MET B 1 107 ? -9.758 8.516 13.086 1 98.88 107 MET B C 1
ATOM 1991 O O . MET B 1 107 ? -9.789 9.055 14.195 1 98.88 107 MET B O 1
ATOM 1995 N N . GLU B 1 108 ? -10.75 7.797 12.641 1 98.81 108 GLU B N 1
ATOM 1996 C CA . GLU B 1 108 ? -11.945 7.578 13.453 1 98.81 108 GLU B CA 1
ATOM 1997 C C . GLU B 1 108 ? -11.609 6.828 14.734 1 98.81 108 GLU B C 1
ATOM 1999 O O . GLU B 1 108 ? -12.062 7.203 15.82 1 98.81 108 GLU B O 1
ATOM 2004 N N . ARG B 1 109 ? -10.828 5.785 14.562 1 98.75 109 ARG B N 1
ATOM 2005 C CA . ARG B 1 109 ? -10.43 4.992 15.727 1 98.75 109 ARG B CA 1
ATOM 2006 C C . ARG B 1 109 ? -9.719 5.859 16.766 1 98.75 109 ARG B C 1
ATOM 2008 O O . ARG B 1 109 ? -9.953 5.719 17.969 1 98.75 109 ARG B O 1
ATOM 2015 N N . LEU B 1 110 ? -8.906 6.766 16.297 1 98.69 110 LEU B N 1
ATOM 2016 C CA . LEU B 1 110 ? -8.062 7.574 17.172 1 98.69 110 LEU B CA 1
ATOM 2017 C C . LEU B 1 110 ? -8.758 8.883 17.531 1 98.69 110 LEU B C 1
ATOM 2019 O O . LEU B 1 110 ? -8.172 9.734 18.203 1 98.69 110 LEU B O 1
ATOM 2023 N N . GLU B 1 111 ? -9.898 9.086 17.016 1 98.56 111 GLU B N 1
ATOM 2024 C CA . GLU B 1 111 ? -10.695 10.281 17.266 1 98.56 111 GLU B CA 1
ATOM 2025 C C . GLU B 1 111 ? -9.984 11.539 16.766 1 98.56 111 GLU B C 1
ATOM 2027 O O . GLU B 1 111 ? -10 12.57 17.422 1 98.56 111 GLU B O 1
ATOM 2032 N N . ILE B 1 112 ? -9.305 11.367 15.711 1 98.69 112 ILE B N 1
ATOM 2033 C CA . ILE B 1 112 ? -8.672 12.492 15.031 1 98.69 112 ILE B CA 1
ATOM 2034 C C . ILE B 1 112 ? -9.664 13.117 14.047 1 98.69 112 ILE B C 1
ATOM 2036 O O . ILE B 1 112 ? -10.242 12.422 13.211 1 98.69 112 ILE B O 1
ATOM 2040 N N . THR B 1 113 ? -9.812 14.438 14.07 1 98.31 113 THR B N 1
ATOM 2041 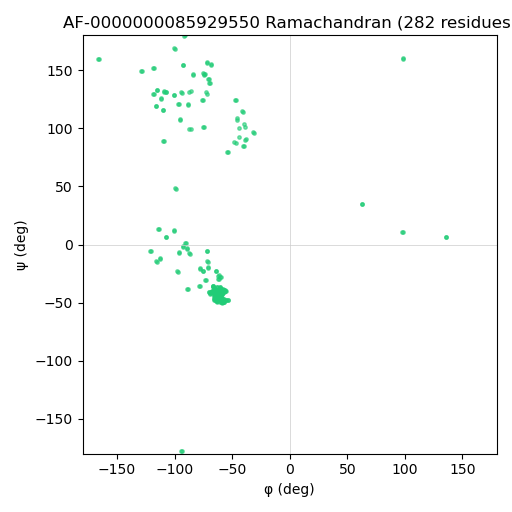C CA . THR B 1 113 ? -10.859 15.078 13.281 1 98.31 113 THR B CA 1
ATOM 2042 C C . THR B 1 113 ? -10.25 15.969 12.195 1 98.31 113 THR B C 1
ATOM 2044 O O . THR B 1 113 ? -10.945 16.391 11.266 1 98.31 113 THR B O 1
ATOM 2047 N N . LYS B 1 114 ? -8.945 16.266 12.328 1 98.25 114 LYS B N 1
ATOM 2048 C CA . LYS B 1 114 ? -8.266 17.125 11.367 1 98.25 114 LYS B CA 1
ATOM 2049 C C . LYS B 1 114 ? -7.32 16.312 10.484 1 98.25 114 LYS B C 1
ATOM 2051 O O . LYS B 1 114 ? -6.562 15.477 10.977 1 98.25 114 LYS B O 1
ATOM 2056 N N . ALA B 1 115 ? -7.449 16.547 9.242 1 98.69 115 ALA B N 1
ATOM 2057 C CA . ALA B 1 115 ? -6.57 15.906 8.273 1 98.69 115 ALA B CA 1
ATOM 2058 C C . ALA B 1 115 ? -5.609 16.922 7.648 1 98.69 115 ALA B C 1
ATOM 2060 O O . ALA B 1 115 ? -6.039 17.891 7.031 1 98.69 115 ALA B O 1
ATOM 2061 N N . PHE B 1 116 ? -4.34 16.734 7.891 1 98.75 116 PHE B N 1
ATOM 2062 C CA . PHE B 1 116 ? -3.332 17.453 7.117 1 98.75 116 PHE B CA 1
ATOM 2063 C C . PHE B 1 116 ? -3.197 16.844 5.723 1 98.75 116 PHE B C 1
ATOM 2065 O O . PHE B 1 116 ? -2.59 15.789 5.551 1 98.75 116 PHE B O 1
ATOM 2072 N N . THR B 1 117 ? -3.809 17.5 4.777 1 98.69 117 THR B N 1
ATOM 2073 C CA . THR B 1 117 ? -3.902 16.953 3.424 1 98.69 117 THR B CA 1
ATOM 2074 C C . THR B 1 117 ? -4.344 18.047 2.443 1 98.69 117 THR B C 1
ATOM 2076 O O . THR B 1 117 ? -4.859 19.078 2.852 1 98.69 117 THR B O 1
ATOM 2079 N N . PHE B 1 118 ? -4.062 17.797 1.18 1 97.81 118 PHE B N 1
ATOM 2080 C CA . PHE B 1 118 ? -4.531 18.672 0.109 1 97.81 118 PHE B CA 1
ATOM 2081 C C . PHE B 1 118 ? -5.531 17.938 -0.783 1 97.81 118 PHE B C 1
ATOM 2083 O O . PHE B 1 118 ? -5.801 18.375 -1.904 1 97.81 118 PHE B O 1
ATOM 2090 N N . ASP B 1 119 ? -5.988 16.797 -0.277 1 96.31 119 ASP B N 1
ATOM 2091 C CA . ASP B 1 119 ? -6.988 15.969 -0.946 1 96.31 119 ASP B CA 1
ATOM 2092 C C . ASP B 1 119 ? -8.391 16.25 -0.415 1 96.31 119 ASP B C 1
ATOM 2094 O O . ASP B 1 119 ? -8.68 16.016 0.758 1 96.31 119 ASP B O 1
ATOM 2098 N N . SER B 1 120 ? -9.305 16.656 -1.239 1 95.69 120 SER B N 1
ATOM 2099 C CA . SER B 1 120 ? -10.656 17.062 -0.857 1 95.69 120 SER B CA 1
ATOM 2100 C C . SER B 1 120 ? -11.492 15.859 -0.433 1 95.69 120 SER B C 1
ATOM 2102 O O . SER B 1 120 ? -12.562 16.016 0.159 1 95.69 120 SER B O 1
ATOM 2104 N N . ASP B 1 121 ? -11.062 14.648 -0.728 1 96.62 121 ASP B N 1
ATOM 2105 C CA . ASP B 1 121 ? -11.812 13.453 -0.35 1 96.62 121 ASP B CA 1
ATOM 2106 C C . ASP B 1 121 ? -11.945 13.344 1.167 1 96.62 121 ASP B C 1
ATOM 2108 O O . ASP B 1 121 ? -12.945 12.836 1.675 1 96.62 121 ASP B O 1
ATOM 2112 N N . PHE B 1 122 ? -10.984 13.867 1.86 1 98 122 PHE B N 1
ATOM 2113 C CA . PHE B 1 122 ? -11.039 13.828 3.316 1 98 122 PHE B CA 1
ATOM 2114 C C . PHE B 1 122 ? -12.164 14.719 3.838 1 98 122 PHE B C 1
ATOM 2116 O O . PHE B 1 122 ? -12.875 14.344 4.773 1 98 122 PHE B O 1
ATOM 2123 N N . ALA B 1 123 ? -12.273 15.859 3.221 1 96.88 123 ALA B N 1
ATOM 2124 C CA . ALA B 1 123 ? -13.375 16.734 3.588 1 96.88 123 ALA B CA 1
ATOM 2125 C C . ALA B 1 123 ? -14.719 16.109 3.23 1 96.88 123 ALA B C 1
ATOM 2127 O O . ALA B 1 123 ? -15.68 16.172 4.008 1 96.88 123 ALA B O 1
ATOM 2128 N N . THR B 1 124 ? -14.789 15.531 2.074 1 96.12 124 THR B N 1
ATOM 2129 C CA . THR B 1 124 ? -16 14.859 1.612 1 96.12 124 THR B CA 1
ATOM 2130 C C . THR B 1 124 ? -16.422 13.781 2.6 1 96.12 124 THR B C 1
ATOM 2132 O O . THR B 1 124 ? -17.625 13.602 2.855 1 96.12 124 THR B O 1
ATOM 2135 N N . TYR B 1 125 ? -15.469 13.07 3.145 1 97.19 125 TYR B N 1
ATOM 2136 C CA . TYR B 1 125 ? -15.789 12.008 4.086 1 97.19 125 TYR B CA 1
ATOM 2137 C C . TYR B 1 125 ? -16.234 12.578 5.426 1 97.19 125 TYR B C 1
ATOM 2139 O O . TYR B 1 125 ? -17.016 11.945 6.152 1 97.19 125 TYR B O 1
ATOM 2147 N N . GLY B 1 126 ? -15.641 13.844 5.754 1 97.31 126 GLY B N 1
ATOM 2148 C CA . GLY B 1 126 ? -16.188 14.469 6.945 1 97.31 126 GLY B CA 1
ATOM 2149 C C . GLY B 1 126 ? -15.133 15.039 7.867 1 97.31 126 GLY B C 1
ATOM 2150 O O . GLY B 1 126 ? -15.445 15.5 8.969 1 97.31 126 GLY B O 1
ATOM 2151 N N . PHE B 1 127 ? -13.922 15.031 7.457 1 98.38 127 PHE B N 1
ATOM 2152 C CA . PHE B 1 127 ? -12.852 15.57 8.289 1 98.38 127 PHE B CA 1
ATOM 2153 C C . PHE B 1 127 ? -12.602 17.031 7.973 1 98.38 127 PHE B C 1
ATOM 2155 O O . PHE B 1 127 ? -12.883 17.5 6.863 1 98.38 127 PHE B O 1
ATOM 2162 N N . ALA B 1 128 ? -12.07 17.781 8.93 1 98.06 128 ALA B N 1
ATOM 2163 C CA . ALA B 1 128 ? -11.547 19.109 8.648 1 98.06 128 ALA B CA 1
ATOM 2164 C C . ALA B 1 128 ? -10.188 19.031 7.961 1 98.06 128 ALA B C 1
ATOM 2166 O O . ALA B 1 128 ? -9.258 18.406 8.477 1 98.06 128 ALA B O 1
ATOM 2167 N N . VAL B 1 129 ? -10.125 19.656 6.832 1 98.06 129 VAL B N 1
ATOM 2168 C CA . VAL B 1 129 ? -8.883 19.625 6.078 1 98.06 129 VAL B CA 1
ATOM 2169 C C . VAL B 1 129 ? -8.031 20.844 6.422 1 98.06 129 VAL B C 1
ATOM 2171 O O . VAL B 1 129 ? -8.531 21.969 6.449 1 98.06 129 VAL B O 1
ATOM 2174 N N . VAL B 1 130 ? -6.84 20.594 6.707 1 98 130 VAL B N 1
ATOM 2175 C CA . VAL B 1 130 ? -5.879 21.641 7.02 1 98 130 VAL B CA 1
ATOM 2176 C C . VAL B 1 130 ? -4.621 21.469 6.168 1 98 130 VAL B C 1
ATOM 2178 O O . VAL B 1 130 ? -4.25 20.344 5.832 1 98 130 VAL B O 1
ATOM 2181 N N . PRO B 1 131 ? -3.891 22.484 5.797 1 96.62 131 PRO B N 1
ATOM 2182 C CA . PRO B 1 131 ? -4.23 23.891 6.051 1 96.62 131 PRO B CA 1
ATOM 2183 C C . PRO B 1 131 ? -5.395 24.375 5.191 1 96.62 131 PRO B C 1
ATOM 2185 O O . PRO B 1 131 ? -5.684 23.781 4.148 1 96.62 131 PRO B O 1
ATOM 2188 N N . LYS B 1 132 ? -6.078 25.359 5.57 1 86.5 132 LYS B N 1
ATOM 2189 C CA . LYS B 1 132 ? -7.152 25.969 4.789 1 86.5 132 LYS B CA 1
ATOM 2190 C C . LYS B 1 132 ? -6.594 26.75 3.605 1 86.5 132 LYS B C 1
ATOM 2192 O O . LYS B 1 132 ? -5.539 27.391 3.715 1 86.5 132 LYS B O 1
ATOM 2197 N N . PRO B 1 133 ? -7.219 26.406 2.418 1 71.31 133 PRO B N 1
ATOM 2198 C CA . PRO B 1 133 ? -6.73 27.188 1.278 1 71.31 133 PRO B CA 1
ATOM 2199 C C . PRO B 1 133 ? -6.656 28.688 1.575 1 71.31 133 PRO B C 1
ATOM 2201 O O . PRO B 1 133 ? -7.469 29.203 2.346 1 71.31 133 PRO B O 1
ATOM 2204 N N . SER B 1 134 ? -5.426 29.188 1.366 1 57.88 134 SER B N 1
ATOM 2205 C CA . SER B 1 134 ? -5.289 30.625 1.538 1 57.88 134 SER B CA 1
ATOM 2206 C C . SER B 1 134 ? -6.422 31.375 0.845 1 57.88 134 SER B C 1
ATOM 2208 O O . SER B 1 134 ? -6.828 31.016 -0.26 1 57.88 134 SER B O 1
ATOM 2210 N N . LYS B 1 135 ? -7.34 31.922 1.503 1 52.44 135 LYS B N 1
ATOM 2211 C CA . LYS B 1 135 ? -8.289 32.812 0.853 1 52.44 135 LYS B CA 1
ATOM 2212 C C . LYS B 1 135 ? -7.598 33.688 -0.199 1 52.44 135 LYS B C 1
ATOM 2214 O O . LYS B 1 135 ? -6.578 34.312 0.082 1 52.44 135 LYS B O 1
ATOM 2219 N N . GLN B 1 136 ? -7.543 33.188 -1.476 1 47.69 136 GLN B N 1
ATOM 2220 C CA . GLN B 1 136 ? -7.133 34.156 -2.477 1 47.69 136 GLN B CA 1
ATOM 2221 C C . GLN B 1 136 ? -7.586 35.562 -2.09 1 47.69 136 GLN B C 1
ATOM 2223 O O . GLN B 1 136 ? -8.766 35.781 -1.797 1 47.69 136 GLN B O 1
ATOM 2228 N N . ARG B 1 137 ? -6.805 36.375 -1.479 1 43.5 137 ARG B N 1
ATOM 2229 C CA . ARG B 1 137 ? -7.09 37.812 -1.361 1 43.5 137 ARG B CA 1
ATOM 2230 C C . ARG B 1 137 ? -7.684 38.344 -2.654 1 43.5 137 ARG B C 1
ATOM 2232 O O . ARG B 1 137 ? -7.098 38.188 -3.729 1 43.5 137 ARG B O 1
ATOM 2239 N N . LYS B 1 138 ? -8.977 38.562 -2.809 1 44.06 138 LYS B N 1
ATOM 2240 C CA . LYS B 1 138 ? -9.578 39.312 -3.904 1 44.06 138 LYS B CA 1
ATOM 2241 C C . LYS B 1 138 ? -8.742 40.562 -4.242 1 44.06 138 LYS B C 1
ATOM 2243 O O . LYS B 1 138 ? -8.445 41.375 -3.365 1 44.06 138 LYS B O 1
ATOM 2248 N N . LYS B 1 139 ? -8.195 40.594 -5.332 1 47.97 139 LYS B N 1
ATOM 2249 C CA . LYS B 1 139 ? -7.68 41.812 -5.93 1 47.97 139 LYS B CA 1
ATOM 2250 C C . LYS B 1 139 ? -8.758 42.906 -5.98 1 47.97 139 LYS B C 1
ATOM 2252 O O . LYS B 1 139 ? -9.781 42.75 -6.645 1 47.97 139 LYS B O 1
ATOM 2257 N N . GLN B 1 140 ? -9.023 43.594 -4.898 1 31.38 140 GLN B N 1
ATOM 2258 C CA . GLN B 1 140 ? -9.828 44.781 -5.07 1 31.38 140 GLN B CA 1
ATOM 2259 C C . GLN B 1 140 ? -9.328 45.625 -6.238 1 31.38 140 GLN B C 1
ATOM 2261 O O . GLN B 1 140 ? -8.18 46.094 -6.23 1 31.38 140 GLN B O 1
ATOM 2266 N N . LYS B 1 141 ? -9.75 45.406 -7.457 1 41.94 141 LYS B N 1
ATOM 2267 C CA . LYS B 1 141 ? -9.633 46.438 -8.5 1 41.94 141 LYS B CA 1
ATOM 2268 C C . LYS B 1 141 ? -9.945 47.812 -7.953 1 41.94 141 LYS B C 1
ATOM 2270 O O . LYS B 1 141 ? -11.07 48.062 -7.508 1 41.94 141 LYS B O 1
ATOM 2275 N N . LYS B 1 142 ? -8.836 48.406 -7.363 1 39.88 142 LYS B N 1
ATOM 2276 C CA . LYS B 1 142 ? -8.984 49.844 -7.215 1 39.88 142 LYS B CA 1
ATOM 2277 C C . LYS B 1 142 ? -9.555 50.469 -8.484 1 39.88 142 LYS B C 1
ATOM 2279 O O . LYS B 1 142 ? -8.938 50.375 -9.555 1 39.88 142 LYS B O 1
ATOM 2284 N N . VAL B 1 143 ? -10.82 50.594 -8.547 1 31.02 143 VAL B N 1
ATOM 2285 C CA . VAL B 1 143 ? -11.32 51.656 -9.422 1 31.02 143 VAL B CA 1
ATOM 2286 C C . VAL B 1 143 ? -10.727 53 -8.992 1 31.02 143 VAL B C 1
ATOM 2288 O O . VAL B 1 143 ? -10.609 53.281 -7.793 1 31.02 143 VAL B O 1
#

Solvent-accessible surface area (backbone atoms only — not comparable to full-atom values): 15585 Å² total; per-residue (Å²): 64,42,45,63,29,52,47,16,49,72,32,83,84,37,93,48,12,65,63,37,42,53,48,52,52,57,38,45,74,72,67,47,69,40,53,30,38,46,66,36,49,52,52,40,38,39,48,35,18,71,76,65,30,36,60,52,20,52,51,52,50,51,51,50,73,68,37,94,44,44,42,80,39,78,83,48,72,67,25,52,54,45,14,50,51,48,44,60,70,45,43,86,40,70,82,56,40,59,63,53,26,36,48,50,27,48,27,58,74,68,68,51,58,69,36,41,35,84,57,66,60,48,40,71,76,66,35,47,57,31,72,66,76,72,74,75,74,75,77,73,76,78,123,64,42,46,63,30,53,47,15,50,74,32,84,84,37,93,48,13,66,62,36,42,52,47,50,54,56,37,44,75,71,66,48,70,42,53,31,38,47,65,36,49,51,53,41,40,40,50,36,20,70,76,66,30,35,58,52,19,51,50,50,50,51,51,51,73,68,36,94,44,44,42,81,39,78,82,46,73,65,26,51,54,45,13,49,52,49,44,61,70,45,43,87,41,68,82,59,40,58,62,53,26,36,47,51,30,46,28,58,75,69,67,50,56,70,36,41,35,83,58,64,60,49,41,73,78,68,35,47,58,30,71,66,76,73,72,76,75,75,77,72,74,79,122

InterPro domains:
  IPR002716 PIN domain [PF01850] (2-126)
  IPR029060 PIN-like domain superfamily [SSF88723] (2-130)
  IPR039018 Endonuclease VapC20-like [PTHR42188] (1-131)
  IPR039018 Endonuclease VapC20-like [cd18680] (1-130)

Radius of gyration: 21.44 Å; Cα contacts (8 Å, |Δi|>4): 365; chains: 2; bounding box: 41×82×65 Å

Organism: NCBI:txid2866384

Nearest PDB structures (foldseek):
  5wz4-assembly1_B  TM=9.296E-01  e=7.722E-09  Mycobacterium tuberculosis H37Rv
  5wzf-assembly1_A  TM=9.303E-01  e=3.927E-08  Mycobacterium tuberculosis H37Rv
  1w8i-assembly1_A-2  TM=8.680E-01  e=4.514E-05  Archaeoglobus fulgidus DSM 4304
  5x3t-assembly1_H  TM=8.872E-01  e=1.114E-04  Mycobacterium tuberculosis H37Rv
  3zvk-assembly1_B  TM=7.541E-01  e=7.012E-02  Rickettsia felis

pLDDT: mean 93.62, std 14.15, range [30.67, 98.88]

Foldseek 3Di:
DALQLLCLCPPPPDPCVVQSVVVLVVQVVVVAAEEDEPLRLVVNLVVCCVVPNNVVSVVSVVCQVPDPRYHYDYADPQLLVQLVVVCVVVVVDVVCDSSNSSVVSVCVVVVNQEDAHPDCVSVVVPGHYPDDPDPPPPPPPPD/DALQLLCLCPPPPDPCVVQSVVVLVVQVVVVAAEEDEPLRLVVNLVVCCVPPNNVVSVVSVVCQVPDPRYHYDYADPQLLVQLVVVCVVVVVDVVCDSSNSSVVSVCVVVVNQEDAHPDCVSVVVPGHYPDDPDPPPPPPPPD

Sequence (286 aa):
MDTGALVAFFDKGDKNHEAAMNYFESSVLEGAKFVVGRPVLAEFINGASKVNGKRVAIQLKNILFSSNYIIIENETEEDWKKAWEIFEKFNDQDGMDLVDCLSFAIMERLEITKAFTFDSDFATYGFAVVPKPSKQRKKQKKVMDTGALVAFFDKGDKNHEAAMNYFESSVLEGAKFVVGRPVLAEFINGASKVNGKRVAIQLKNILFSSNYIIIENETEEDWKKAWEIFEKFNDQDGMDLVDCLSFAIMERLEITKAFTFDSDFATYGFAVVPKPSKQRKKQKKV

Secondary structure (DSSP, 8-state):
--HHHHHHHH-TTSTTHHHHHHHHHHHHHTT--EEEEHHHHHHHHHHHHHHH-HHHHHHHHHHHHH-SSEEEEPPPHHHHHHHHHHHHHTTT-TT--HHHHHHHHHHHHTT--EEE-S-HHHHHHTPEEESPP----------/--HHHHHHHH-TTSTTHHHHHHHHHHHHHTT--EEEEHHHHHHHHHHHHHHH-HHHHHHHHHHHHH-SSEEEEPPPHHHHHHHHHHHHHTTT-TT--HHHHHHHHHHHHTT--EEE-S-HHHHHHTPEEESPP----------